Protein AF-A0A2G2MT70-F1 (afdb_monomer_lite)

Structure (mmCIF, N/CA/C/O backbone):
data_AF-A0A2G2MT70-F1
#
_entry.id   AF-A0A2G2MT70-F1
#
loop_
_atom_site.group_PDB
_atom_site.id
_atom_site.type_symbol
_atom_site.label_atom_id
_atom_site.label_alt_id
_atom_site.label_comp_id
_atom_site.label_asym_id
_atom_site.label_entity_id
_atom_site.label_seq_id
_atom_site.pdbx_PDB_ins_code
_atom_site.Cartn_x
_atom_site.Cartn_y
_atom_site.Cartn_z
_atom_site.occupancy
_atom_site.B_iso_or_equiv
_atom_site.auth_seq_id
_atom_site.auth_comp_id
_atom_site.auth_asym_id
_atom_site.auth_atom_id
_atom_site.pdbx_PDB_model_num
ATOM 1 N N . MET A 1 1 ? -114.242 -23.217 28.034 1.00 37.94 1 MET A N 1
ATOM 2 C CA . MET A 1 1 ? -113.749 -23.300 26.640 1.00 37.94 1 MET A CA 1
ATOM 3 C C . MET A 1 1 ? -112.247 -23.061 26.644 1.00 37.94 1 MET A C 1
ATOM 5 O O . MET A 1 1 ? -111.826 -22.080 27.226 1.00 37.94 1 MET A O 1
ATOM 9 N N . ARG A 1 2 ? -111.467 -24.067 26.214 1.00 38.00 2 ARG A N 1
ATOM 10 C CA . ARG A 1 2 ? -110.445 -24.010 25.142 1.00 38.00 2 ARG A CA 1
ATOM 11 C C . ARG A 1 2 ? -109.358 -22.940 25.361 1.00 38.00 2 ARG A C 1
ATOM 13 O O . ARG A 1 2 ? -109.661 -21.764 25.316 1.00 38.00 2 ARG A O 1
ATOM 20 N N . LYS A 1 3 ? -108.138 -23.369 25.728 1.00 35.12 3 LYS A N 1
ATOM 21 C CA . LYS A 1 3 ? -106.988 -23.654 24.820 1.00 35.12 3 LYS A CA 1
ATOM 22 C C . LYS A 1 3 ? -106.396 -22.355 24.243 1.00 35.12 3 LYS A C 1
ATOM 24 O O . LYS A 1 3 ? -107.167 -21.530 23.795 1.00 35.12 3 LYS A O 1
ATOM 29 N N . LEU A 1 4 ? -105.102 -22.131 24.045 1.00 40.66 4 LEU A N 1
ATOM 30 C CA . LEU A 1 4 ? -103.801 -22.751 24.334 1.00 40.66 4 LEU A CA 1
ATOM 31 C C . LEU A 1 4 ? -102.815 -21.897 23.484 1.00 40.66 4 LEU A C 1
ATOM 33 O O . LEU A 1 4 ? -103.229 -21.430 22.424 1.00 40.66 4 LEU A O 1
ATOM 37 N N . PHE A 1 5 ? -101.541 -21.802 23.886 1.00 39.41 5 PHE A N 1
ATOM 38 C CA . PHE A 1 5 ? -100.381 -21.283 23.119 1.00 39.41 5 PHE A CA 1
ATOM 39 C C . PHE A 1 5 ? -100.262 -19.748 22.949 1.00 39.41 5 PHE A C 1
ATOM 41 O O . PHE A 1 5 ? -101.253 -19.058 22.793 1.00 39.41 5 PHE A O 1
ATOM 48 N N . LEU A 1 6 ? -99.077 -19.127 22.982 1.00 35.94 6 LEU A N 1
ATOM 49 C CA . LEU A 1 6 ? -97.741 -19.628 22.658 1.00 35.94 6 LEU A CA 1
ATOM 50 C C . LEU A 1 6 ? -96.666 -18.880 23.468 1.00 35.94 6 LEU A C 1
ATOM 52 O O . LEU A 1 6 ? -96.644 -17.654 23.540 1.00 35.94 6 LEU A O 1
ATOM 56 N N . SER A 1 7 ? -95.776 -19.664 24.056 1.00 48.81 7 SER A N 1
ATOM 57 C CA . SER A 1 7 ? -94.550 -19.283 24.746 1.00 48.81 7 SER A CA 1
ATOM 58 C C . SER A 1 7 ? -93.463 -18.923 23.728 1.00 48.81 7 SER A C 1
ATOM 60 O O . SER A 1 7 ? -93.259 -19.706 22.806 1.00 48.81 7 SER A O 1
ATOM 62 N N . ILE A 1 8 ? -92.692 -17.848 23.938 1.00 39.47 8 ILE A N 1
ATOM 63 C CA . ILE A 1 8 ? -91.277 -17.823 23.533 1.00 39.47 8 ILE A CA 1
ATOM 64 C C . ILE A 1 8 ? -90.429 -17.290 24.691 1.00 39.47 8 ILE A C 1
ATOM 66 O O . ILE A 1 8 ? -90.610 -16.192 25.208 1.00 39.47 8 ILE A O 1
ATOM 70 N N . LEU A 1 9 ? -89.538 -18.191 25.079 1.00 45.75 9 LEU A N 1
ATOM 71 C CA . LEU A 1 9 ? -88.490 -18.178 26.078 1.00 45.75 9 LEU A CA 1
ATOM 72 C C . LEU A 1 9 ? -87.514 -17.004 25.854 1.00 45.75 9 LEU A C 1
ATOM 74 O O . LEU A 1 9 ? -86.892 -16.923 24.797 1.00 45.75 9 LEU A O 1
ATOM 78 N N . VAL A 1 10 ? -87.309 -16.152 26.861 1.00 43.53 10 VAL A N 1
ATOM 79 C CA . VAL A 1 10 ? -86.077 -15.356 26.984 1.00 43.53 10 VAL A CA 1
ATOM 80 C C . VAL A 1 10 ? -85.303 -15.955 28.144 1.00 43.53 10 VAL A C 1
ATOM 82 O O . VAL A 1 10 ? -85.705 -15.860 29.303 1.00 43.53 10 VAL A O 1
ATOM 85 N N . GLY A 1 11 ? -84.238 -16.674 27.790 1.00 41.84 11 GLY A N 1
ATOM 86 C CA . GLY A 1 11 ? -83.331 -17.306 28.730 1.00 41.84 11 GLY A CA 1
ATOM 87 C C . GLY A 1 11 ? -82.689 -16.264 29.636 1.00 41.84 11 GLY A C 1
ATOM 88 O O . GLY A 1 11 ? -82.041 -15.327 29.173 1.00 41.84 11 GLY A O 1
ATOM 89 N N . VAL A 1 12 ? -82.870 -1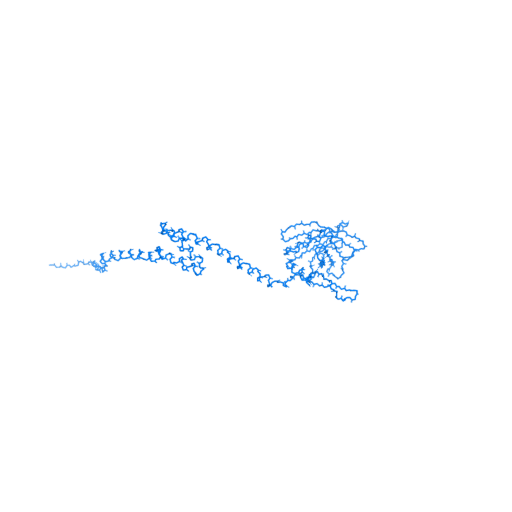6.456 30.937 1.00 41.75 12 VAL A N 1
ATOM 90 C CA . VAL A 1 12 ? -82.120 -15.762 31.977 1.00 41.75 12 VAL A CA 1
ATOM 91 C C . VAL A 1 12 ? -80.679 -16.266 31.897 1.00 41.75 12 VAL A C 1
ATOM 93 O O . VAL A 1 12 ? -80.357 -17.352 32.376 1.00 41.75 12 VAL A O 1
ATOM 96 N N . LEU A 1 13 ? -79.815 -15.488 31.245 1.00 41.66 13 LEU A N 1
ATOM 97 C CA . LEU A 1 13 ? -78.368 -15.604 31.386 1.00 41.66 13 LEU A CA 1
ATOM 98 C C . LEU A 1 13 ? -78.017 -15.218 32.826 1.00 41.66 13 LEU A C 1
ATOM 100 O O . LEU A 1 13 ? -77.850 -14.043 33.146 1.00 41.66 13 LEU A O 1
ATOM 104 N N . VAL A 1 14 ? -77.919 -16.215 33.705 1.00 49.25 14 VAL A N 1
ATOM 105 C CA . VAL A 1 14 ? -77.217 -16.075 34.983 1.00 49.25 14 VAL A CA 1
ATOM 106 C C . VAL A 1 14 ? -75.732 -15.981 34.646 1.00 49.25 14 VAL A C 1
ATOM 108 O O . VAL A 1 14 ? -75.021 -16.979 34.567 1.00 49.25 14 VAL A O 1
ATOM 111 N N . GLY A 1 15 ? -75.275 -14.765 34.356 1.00 48.16 15 GLY A N 1
ATOM 112 C CA . GLY A 1 15 ? -73.857 -14.462 34.315 1.00 48.16 15 GLY A CA 1
ATOM 113 C C . GLY A 1 15 ? -73.312 -14.533 35.735 1.00 48.16 15 GLY A C 1
ATOM 114 O O . GLY A 1 15 ? -73.636 -13.684 36.561 1.00 48.16 15 GLY A O 1
ATOM 115 N N . CYS A 1 16 ? -72.462 -15.520 36.013 1.00 54.78 16 CYS A N 1
ATOM 116 C CA . CYS A 1 16 ? -71.485 -15.449 37.096 1.00 54.78 16 CYS A CA 1
ATOM 117 C C . CYS A 1 16 ? -70.474 -14.338 36.762 1.00 54.78 16 CYS A C 1
ATOM 119 O O . CYS A 1 16 ? -69.345 -14.606 36.361 1.00 54.78 16 CYS A O 1
ATOM 121 N N . GLY A 1 17 ? -70.912 -13.081 36.827 1.00 62.31 17 GLY A N 1
ATOM 122 C CA . GLY A 1 17 ? -70.036 -11.923 36.748 1.00 62.31 17 GLY A CA 1
ATOM 123 C C . GLY A 1 17 ? -69.288 -11.797 38.064 1.00 62.31 17 GLY A C 1
ATOM 124 O O . GLY A 1 17 ? -69.908 -11.855 39.127 1.00 62.31 17 GLY A O 1
ATOM 125 N N . VAL A 1 18 ? -67.964 -11.650 37.991 1.00 71.06 18 VAL A N 1
ATOM 126 C CA . VAL A 1 18 ? -67.149 -11.251 39.145 1.00 71.06 18 VAL A CA 1
ATOM 127 C C . VAL A 1 18 ? -67.815 -10.018 39.766 1.00 71.06 18 VAL A C 1
ATOM 129 O O . VAL A 1 18 ? -68.095 -9.069 39.026 1.00 71.06 18 VAL A O 1
ATOM 132 N N . PRO A 1 19 ? -68.132 -10.027 41.072 1.00 85.25 19 PRO A N 1
ATOM 133 C CA . PRO A 1 19 ? -68.727 -8.875 41.728 1.00 85.25 19 PRO A CA 1
ATOM 134 C C . PRO A 1 19 ? -67.904 -7.618 41.435 1.00 85.25 19 PRO A C 1
ATOM 136 O O . PRO A 1 19 ? -66.679 -7.650 41.524 1.00 85.25 19 PRO A O 1
ATOM 139 N N . GLN A 1 20 ? -68.562 -6.506 41.094 1.00 85.19 20 GLN A N 1
ATOM 140 C CA . GLN A 1 20 ? -67.885 -5.246 40.747 1.00 85.19 20 GLN A CA 1
ATOM 141 C C . GLN A 1 20 ? -66.850 -4.835 41.811 1.00 85.19 20 GLN A C 1
ATOM 143 O O . GLN A 1 20 ? -65.763 -4.380 41.480 1.00 85.19 20 GLN A O 1
ATOM 148 N N . VAL A 1 21 ? -67.160 -5.101 43.082 1.00 88.75 21 VAL A N 1
ATOM 149 C CA . VAL A 1 21 ? -66.276 -4.875 44.233 1.00 88.75 21 VAL A CA 1
ATOM 150 C C . VAL A 1 21 ? -64.966 -5.668 44.136 1.00 88.75 21 VAL A C 1
ATOM 152 O O . VAL A 1 21 ? -63.903 -5.131 44.439 1.00 88.75 21 VAL A O 1
ATOM 155 N N . ASP A 1 22 ? -65.017 -6.923 43.688 1.00 88.62 22 ASP A N 1
ATOM 156 C CA . ASP A 1 22 ? -63.829 -7.765 43.522 1.00 88.62 22 ASP A CA 1
ATOM 157 C C . ASP A 1 22 ? -62.996 -7.319 42.311 1.00 88.62 22 ASP A C 1
ATOM 159 O O . ASP A 1 22 ? -61.766 -7.320 42.368 1.00 88.62 22 ASP A O 1
ATOM 163 N N . TYR A 1 23 ? -63.650 -6.872 41.232 1.00 88.06 23 TYR A N 1
ATOM 164 C CA . TYR A 1 23 ? -62.972 -6.287 40.072 1.00 88.06 23 TYR A CA 1
ATOM 165 C C . TYR A 1 23 ? -62.239 -4.988 40.436 1.00 88.06 23 TYR A C 1
ATOM 167 O O . TYR A 1 23 ? -61.049 -4.846 40.146 1.00 88.06 23 TYR A O 1
ATOM 175 N N . ASP A 1 24 ? -62.918 -4.067 41.123 1.00 91.19 24 ASP A N 1
ATOM 176 C CA . ASP A 1 24 ? -62.347 -2.788 41.552 1.00 91.19 24 ASP A CA 1
ATOM 177 C C . ASP A 1 24 ? -61.174 -3.000 42.523 1.00 91.19 24 ASP A C 1
ATOM 179 O O . ASP A 1 24 ? -60.154 -2.309 42.437 1.00 91.19 24 ASP A O 1
ATOM 183 N N . LYS A 1 25 ? -61.270 -4.013 43.396 1.00 93.31 25 LYS A N 1
ATOM 184 C CA . LYS A 1 25 ? -60.190 -4.419 44.302 1.00 93.31 25 LYS A CA 1
ATOM 185 C C . LYS A 1 25 ? -58.951 -4.905 43.547 1.00 93.31 25 LYS A C 1
ATOM 187 O O . LYS A 1 25 ? -57.857 -4.413 43.809 1.00 93.31 25 LYS A O 1
ATOM 192 N N . VAL A 1 26 ? -59.106 -5.815 42.583 1.00 90.75 26 VAL A N 1
ATOM 193 C CA . VAL A 1 26 ? -57.979 -6.308 41.765 1.00 90.75 26 VAL A CA 1
ATOM 194 C C . VAL A 1 26 ? -57.350 -5.176 40.952 1.00 90.75 26 VAL A C 1
ATOM 196 O O . VAL A 1 26 ? -56.134 -5.137 40.767 1.00 90.75 26 VAL A O 1
ATOM 199 N N . LEU A 1 27 ? -58.154 -4.227 40.473 1.00 92.88 27 LEU A N 1
ATOM 200 C CA . LEU A 1 27 ? -57.665 -3.083 39.709 1.00 92.88 27 LEU A CA 1
ATOM 201 C C . LEU A 1 27 ? -56.824 -2.139 40.583 1.00 92.88 27 LEU A C 1
ATOM 203 O O . LEU A 1 27 ? -55.761 -1.685 40.149 1.00 92.88 27 LEU A O 1
ATOM 207 N N . ALA A 1 28 ? -57.252 -1.916 41.828 1.00 91.75 28 ALA A N 1
ATOM 208 C CA . ALA A 1 28 ? -56.487 -1.181 42.830 1.00 91.75 28 ALA A CA 1
ATOM 209 C C . ALA A 1 28 ? -55.184 -1.910 43.210 1.00 91.75 28 ALA A C 1
ATOM 211 O O . ALA A 1 28 ? -54.117 -1.298 43.193 1.00 91.75 28 ALA A O 1
ATOM 212 N N . GLU A 1 29 ? -55.237 -3.219 43.470 1.00 94.12 29 GLU A N 1
ATOM 213 C CA . GLU A 1 29 ? -54.052 -4.038 43.769 1.00 94.12 29 GLU A CA 1
ATOM 214 C C . GLU A 1 29 ? -53.043 -4.026 42.610 1.00 94.12 29 GLU A C 1
ATOM 216 O O . GLU A 1 29 ? -51.845 -3.856 42.821 1.00 94.12 29 GLU A O 1
ATOM 221 N N . ASN A 1 30 ? -53.510 -4.121 41.364 1.00 91.62 30 ASN A N 1
ATOM 222 C CA . ASN A 1 30 ? -52.649 -4.066 40.182 1.00 91.62 30 ASN A CA 1
ATOM 223 C C . ASN A 1 30 ? -51.975 -2.691 40.026 1.00 91.62 30 ASN A C 1
ATOM 225 O O . ASN A 1 30 ? -50.811 -2.606 39.633 1.00 91.62 30 ASN A O 1
ATOM 229 N N . ALA A 1 31 ? -52.677 -1.606 40.363 1.00 93.44 31 ALA A N 1
ATOM 230 C CA . ALA A 1 31 ? -52.087 -0.271 40.382 1.00 93.44 31 ALA A CA 1
ATOM 231 C C . ALA A 1 31 ? -50.974 -0.153 41.439 1.00 93.44 31 ALA A C 1
ATOM 233 O O . ALA A 1 31 ? -49.905 0.371 41.126 1.00 93.44 31 ALA A O 1
ATOM 234 N N . VAL A 1 32 ? -51.187 -0.698 42.642 1.00 93.56 32 VAL A N 1
ATOM 235 C CA . VAL A 1 32 ? -50.175 -0.739 43.713 1.00 93.56 32 VAL A CA 1
ATOM 236 C C . VAL A 1 32 ? -48.962 -1.570 43.290 1.00 93.56 32 VAL A C 1
ATOM 238 O O . VAL A 1 32 ? -47.836 -1.079 43.339 1.00 93.56 32 VAL A O 1
ATOM 241 N N . LEU A 1 33 ? -49.177 -2.778 42.764 1.00 94.25 33 LEU A N 1
ATOM 242 C CA . LEU A 1 33 ? -48.097 -3.657 42.305 1.00 94.25 33 LEU A CA 1
ATOM 243 C C . LEU A 1 33 ? -47.263 -3.030 41.184 1.00 94.25 33 LEU A C 1
ATOM 245 O O . LEU A 1 33 ? -46.051 -3.223 41.126 1.00 94.25 33 LEU A O 1
ATOM 249 N N . LYS A 1 34 ? -47.878 -2.257 40.283 1.00 93.00 34 LYS A N 1
ATOM 250 C CA . LYS A 1 34 ? -47.136 -1.527 39.243 1.00 93.00 34 LYS A CA 1
ATOM 251 C C . LYS A 1 34 ? -46.200 -0.476 39.832 1.00 93.00 34 LYS A C 1
ATOM 253 O O . LYS A 1 34 ? -45.102 -0.311 39.307 1.00 93.00 34 LYS A O 1
ATOM 258 N N . ILE A 1 35 ? -46.624 0.208 40.893 1.00 89.44 35 ILE A N 1
ATOM 259 C CA . ILE A 1 35 ? -45.806 1.197 41.601 1.00 89.44 35 ILE A CA 1
ATOM 260 C C . ILE A 1 35 ? -44.648 0.495 42.316 1.00 89.44 35 ILE A C 1
ATOM 262 O O . ILE A 1 35 ? -43.503 0.899 42.141 1.00 89.44 35 ILE A O 1
ATOM 266 N N . GLU A 1 36 ? -44.918 -0.598 43.032 1.00 92.12 36 GLU A N 1
ATOM 267 C CA . GLU A 1 36 ? -43.879 -1.390 43.707 1.00 92.12 36 GLU A CA 1
ATOM 268 C C . GLU A 1 36 ? -42.858 -1.967 42.720 1.00 92.12 36 GLU A C 1
ATOM 270 O O . GLU A 1 36 ? -41.653 -1.903 42.951 1.00 92.12 36 GLU A O 1
ATOM 275 N N . ILE A 1 37 ? -43.309 -2.489 41.576 1.00 90.50 37 ILE A N 1
ATOM 276 C CA . ILE A 1 37 ? -42.417 -2.994 40.526 1.00 90.50 37 ILE A CA 1
ATOM 277 C C . ILE A 1 37 ? -41.573 -1.867 39.920 1.00 90.50 37 ILE A C 1
ATOM 279 O O . ILE A 1 37 ? -40.404 -2.098 39.599 1.00 90.50 37 ILE A O 1
ATOM 283 N N . ASP A 1 38 ? -42.144 -0.675 39.717 1.00 90.06 38 ASP A N 1
ATOM 284 C CA . ASP A 1 38 ? -41.385 0.472 39.211 1.00 90.06 38 ASP A CA 1
ATOM 285 C C . ASP A 1 38 ? -40.329 0.910 40.229 1.00 90.06 38 ASP A C 1
ATOM 287 O O . ASP A 1 38 ? -39.184 1.106 39.834 1.00 90.06 38 ASP A O 1
ATOM 291 N N . ASP A 1 39 ? -40.653 0.960 41.522 1.00 88.38 39 ASP A N 1
ATOM 292 C CA . ASP A 1 39 ? -39.699 1.305 42.583 1.00 88.38 39 ASP A CA 1
ATOM 293 C C . ASP A 1 39 ? -38.603 0.236 42.756 1.00 88.38 39 ASP A C 1
ATOM 295 O O . ASP A 1 39 ? -37.418 0.549 42.838 1.00 88.38 39 ASP A O 1
ATOM 299 N N . LEU A 1 40 ? -38.938 -1.053 42.664 1.00 89.06 40 LEU A N 1
ATOM 300 C CA . LEU A 1 40 ? -37.941 -2.130 42.702 1.00 89.06 40 LEU A CA 1
ATOM 301 C C . LEU A 1 40 ? -36.972 -2.098 41.514 1.00 89.06 40 LEU A C 1
ATOM 303 O O . LEU A 1 40 ? -35.831 -2.549 41.631 1.00 89.06 40 LEU A O 1
ATOM 307 N N . LYS A 1 41 ? -37.414 -1.604 40.354 1.00 88.69 41 LYS A N 1
ATOM 308 C CA . LYS A 1 41 ? -36.584 -1.518 39.142 1.00 88.69 41 LYS A CA 1
ATOM 309 C C . LYS A 1 41 ? -35.822 -0.203 39.047 1.00 88.69 41 LYS A C 1
ATOM 311 O O . LYS A 1 41 ? -34.663 -0.202 38.640 1.00 88.69 41 LYS A O 1
ATOM 316 N N . ASN A 1 42 ? -36.486 0.893 39.388 1.00 92.50 42 ASN A N 1
ATOM 317 C CA . ASN A 1 42 ? -36.056 2.257 39.117 1.00 92.50 42 ASN A CA 1
ATOM 318 C C . ASN A 1 42 ? -35.875 3.087 40.387 1.00 92.50 42 ASN A C 1
ATOM 320 O O . ASN A 1 42 ? -35.603 4.275 40.268 1.00 92.50 42 ASN A O 1
ATOM 324 N N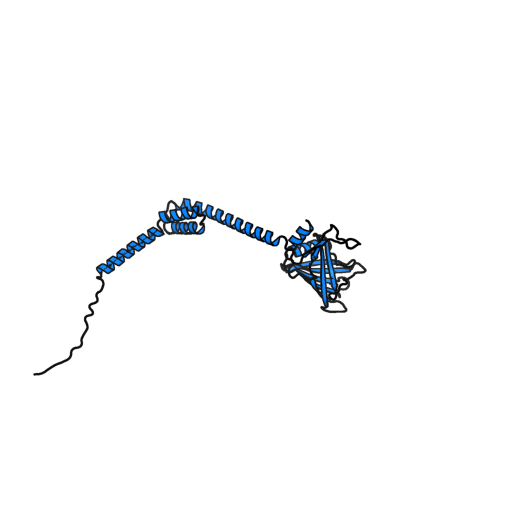 . GLY A 1 43 ? -36.021 2.510 41.578 1.00 93.88 43 GLY A N 1
ATOM 325 C CA . GLY A 1 43 ? -35.788 3.185 42.849 1.00 93.88 43 GLY A CA 1
ATOM 326 C C . GLY A 1 43 ? -34.358 3.704 42.949 1.00 93.88 43 GLY A C 1
ATOM 327 O O . GLY A 1 43 ? -33.416 3.104 42.423 1.00 93.88 43 GLY A O 1
ATOM 328 N N . GLU A 1 44 ? -34.188 4.840 43.624 1.00 93.00 44 GLU A N 1
ATOM 329 C CA . GLU A 1 44 ? -32.914 5.564 43.682 1.00 93.00 44 GLU A CA 1
ATOM 330 C C . GLU A 1 44 ? -31.766 4.660 44.157 1.00 93.00 44 GLU A C 1
ATOM 332 O O . GLU A 1 44 ? -30.746 4.538 43.479 1.00 93.00 44 GLU A O 1
ATOM 337 N N . GLN A 1 45 ? -31.958 3.959 45.280 1.00 93.88 45 GLN A N 1
ATOM 338 C CA . GLN A 1 45 ? -30.950 3.058 45.850 1.00 93.88 45 GLN A CA 1
ATOM 339 C C . GLN A 1 45 ? -30.611 1.896 44.916 1.00 93.88 45 GLN A C 1
ATOM 341 O O . GLN A 1 45 ? -29.452 1.490 44.825 1.00 93.88 45 GLN A O 1
ATOM 346 N N . ARG A 1 46 ? -31.607 1.372 44.192 1.00 94.31 46 ARG A N 1
ATOM 347 C CA . ARG A 1 46 ? -31.393 0.279 43.246 1.00 94.31 46 ARG A CA 1
ATOM 348 C C . ARG A 1 46 ? -30.525 0.730 42.081 1.00 94.31 46 ARG A C 1
ATOM 350 O O . ARG A 1 46 ? -29.576 0.033 41.732 1.00 94.31 46 ARG A O 1
ATOM 357 N N . LEU A 1 47 ? -30.838 1.883 41.494 1.00 95.44 47 LEU A N 1
ATOM 358 C CA . LEU A 1 47 ? -30.064 2.444 40.389 1.00 95.44 47 LEU A CA 1
ATOM 359 C C . LEU A 1 47 ? -28.635 2.770 40.827 1.00 95.44 47 LEU A C 1
ATOM 361 O O . LEU A 1 47 ? -27.698 2.445 40.107 1.00 95.44 47 LEU A O 1
ATOM 365 N N . ILE A 1 48 ? -28.462 3.320 42.031 1.00 95.12 48 ILE A N 1
ATOM 366 C CA . ILE A 1 48 ? -27.146 3.542 42.641 1.00 95.12 48 ILE A CA 1
ATOM 367 C C . ILE A 1 48 ? -26.355 2.232 42.754 1.00 95.12 48 ILE A C 1
ATOM 369 O O . ILE A 1 48 ? -25.220 2.169 42.283 1.00 95.12 48 ILE A O 1
ATOM 373 N N . ALA A 1 49 ? -26.963 1.177 43.299 1.00 94.62 49 ALA A N 1
ATOM 374 C CA . ALA A 1 49 ? -26.308 -0.121 43.439 1.00 94.62 49 ALA A CA 1
ATOM 375 C C . ALA A 1 49 ? -25.901 -0.715 42.078 1.00 94.62 49 ALA A C 1
ATOM 377 O O . ALA A 1 49 ? -24.817 -1.277 41.950 1.00 94.62 49 ALA A O 1
ATOM 378 N N . ILE A 1 50 ? -26.736 -0.555 41.043 1.00 94.19 50 ILE A N 1
ATOM 379 C CA . ILE A 1 50 ? -26.403 -0.996 39.680 1.00 94.19 50 ILE A CA 1
ATOM 380 C C . ILE A 1 50 ? -25.218 -0.199 39.122 1.00 94.19 50 ILE A C 1
ATOM 382 O O . ILE A 1 50 ? -24.345 -0.796 38.498 1.00 94.19 50 ILE A O 1
ATOM 386 N N . ILE A 1 51 ? -25.166 1.121 39.336 1.00 94.56 51 ILE A N 1
ATOM 387 C CA . ILE A 1 51 ? -24.046 1.961 38.883 1.00 94.56 51 ILE A CA 1
ATOM 388 C C . ILE A 1 51 ? -22.736 1.491 39.520 1.00 94.56 51 ILE A C 1
ATOM 390 O O . ILE A 1 51 ? -21.747 1.341 38.804 1.00 94.56 51 ILE A O 1
ATOM 394 N N . GLU A 1 52 ? -22.737 1.252 40.835 1.00 93.19 52 GLU A N 1
ATOM 395 C CA . GLU A 1 52 ? -21.554 0.825 41.592 1.00 93.19 52 GLU A CA 1
ATOM 396 C C . GLU A 1 52 ? -21.089 -0.571 41.178 1.00 93.19 52 GLU A C 1
ATOM 398 O O . GLU A 1 52 ? -19.931 -0.734 40.799 1.00 93.19 52 GLU A O 1
ATOM 403 N N . GLN A 1 53 ? -22.000 -1.545 41.118 1.00 94.00 53 GLN A N 1
ATOM 404 C CA . GLN A 1 53 ? -21.673 -2.893 40.653 1.00 94.00 53 GLN A CA 1
ATOM 405 C C . GLN A 1 53 ? -21.140 -2.880 39.212 1.00 94.00 53 GLN A C 1
ATOM 407 O O . GLN A 1 53 ? -20.118 -3.488 38.906 1.00 94.00 53 GLN A O 1
ATOM 412 N N . ALA A 1 54 ? -21.811 -2.164 38.306 1.00 90.62 54 ALA A N 1
ATOM 413 C CA . ALA A 1 54 ? -21.385 -2.082 36.913 1.00 90.62 54 ALA A CA 1
ATOM 414 C C . ALA A 1 54 ? -20.033 -1.370 36.756 1.00 90.62 54 ALA A C 1
ATOM 416 O O . ALA A 1 54 ? -19.302 -1.669 35.814 1.00 90.62 54 ALA A O 1
ATOM 417 N N . TYR A 1 55 ? -19.701 -0.441 37.656 1.00 87.44 55 TYR A N 1
ATOM 418 C CA . TYR A 1 55 ? -18.392 0.201 37.699 1.00 87.44 55 TYR A CA 1
ATOM 419 C C . TYR A 1 55 ? -17.295 -0.785 38.126 1.00 87.44 55 TYR A C 1
ATOM 421 O O . TYR A 1 55 ? -16.248 -0.835 37.487 1.00 87.44 55 TYR A O 1
ATOM 429 N N . GLU A 1 56 ? -17.542 -1.599 39.156 1.00 88.44 56 GLU A N 1
ATOM 430 C CA . GLU A 1 56 ? -16.606 -2.638 39.614 1.00 88.44 56 GLU A CA 1
ATOM 431 C C . GLU A 1 56 ? -16.371 -3.728 38.556 1.00 88.44 56 GLU A C 1
ATOM 433 O O . GLU A 1 56 ? -15.252 -4.210 38.392 1.00 88.44 56 GLU A O 1
ATOM 438 N N . GLU A 1 57 ? -17.410 -4.077 37.795 1.00 89.62 57 GLU A N 1
ATOM 439 C CA . GLU A 1 57 ? -17.356 -5.078 36.722 1.00 89.62 57 GLU A CA 1
ATOM 440 C C . GLU A 1 57 ? -16.816 -4.532 35.381 1.00 89.62 57 GLU A C 1
ATOM 442 O O . GLU A 1 57 ? -16.812 -5.256 34.384 1.00 89.62 57 GLU A O 1
ATOM 447 N N . ASP A 1 58 ? -16.404 -3.259 35.308 1.00 85.44 58 ASP A N 1
ATOM 448 C CA . ASP A 1 58 ? -16.034 -2.574 34.056 1.00 85.44 58 ASP A CA 1
ATOM 449 C C . ASP A 1 58 ? -17.116 -2.660 32.957 1.00 85.44 58 ASP A C 1
ATOM 451 O O . ASP A 1 58 ? -16.857 -2.626 31.749 1.00 85.44 58 ASP A O 1
ATOM 455 N N . SER A 1 59 ? -18.380 -2.729 33.378 1.00 90.88 59 SER A N 1
ATOM 456 C CA . SER A 1 59 ? -19.544 -2.744 32.501 1.00 90.88 59 SER A CA 1
ATOM 457 C C . SER A 1 59 ? -19.993 -1.315 32.175 1.00 90.88 59 SER A C 1
ATOM 459 O O . SER A 1 59 ? -21.012 -0.823 32.669 1.00 90.88 59 SER A O 1
ATOM 461 N N . PHE A 1 60 ? -19.223 -0.644 31.310 1.00 88.50 60 PHE A N 1
ATOM 462 C CA . PHE A 1 60 ? -19.413 0.770 30.946 1.00 88.50 60 PHE A CA 1
ATOM 463 C C . PHE A 1 60 ? -20.854 1.097 30.521 1.00 88.50 60 PHE A C 1
ATOM 465 O O . PHE A 1 60 ? -21.441 2.058 31.015 1.00 88.50 60 PHE A O 1
ATOM 472 N N . THR A 1 61 ? -21.453 0.276 29.653 1.00 91.62 61 THR A N 1
ATOM 473 C CA . THR A 1 61 ? -22.823 0.475 29.152 1.00 91.62 61 THR A CA 1
ATOM 474 C C . THR A 1 61 ? -23.858 0.387 30.270 1.00 91.62 61 THR A C 1
ATOM 476 O O . THR A 1 61 ? -24.667 1.297 30.424 1.00 91.62 61 THR A O 1
ATOM 479 N N . LYS A 1 62 ? -23.788 -0.656 31.112 1.00 92.81 62 LYS A N 1
ATOM 480 C CA . LYS A 1 62 ? -24.736 -0.841 32.223 1.00 92.81 62 LYS A CA 1
ATOM 481 C C . LYS A 1 62 ? -24.664 0.313 33.223 1.00 92.81 62 LYS A C 1
ATOM 483 O O . LYS A 1 62 ? -25.701 0.785 33.682 1.00 92.81 62 LYS A O 1
ATOM 488 N N . SER A 1 63 ? -23.453 0.785 33.532 1.00 93.50 63 SER A N 1
ATOM 489 C CA . SER A 1 63 ? -23.241 1.899 34.464 1.00 93.50 63 SER A CA 1
ATOM 490 C C . SER A 1 63 ? -23.829 3.212 33.916 1.00 93.50 63 SER A C 1
ATOM 492 O O . SER A 1 63 ? -24.550 3.914 34.627 1.00 93.50 63 SER A O 1
ATOM 494 N N . LYS A 1 64 ? -23.625 3.497 32.620 1.00 93.94 64 LYS A N 1
ATOM 495 C CA . LYS A 1 64 ? -24.201 4.666 31.928 1.00 93.94 64 LYS A CA 1
ATOM 496 C C . LYS A 1 64 ? -25.726 4.612 31.836 1.00 93.94 64 LYS A C 1
ATOM 498 O O . LYS A 1 64 ? -26.386 5.608 32.119 1.00 93.94 64 LYS A O 1
ATOM 503 N N . ASP A 1 65 ? -26.297 3.462 31.486 1.00 94.69 65 ASP A N 1
ATOM 504 C CA . ASP A 1 65 ? -27.750 3.291 31.362 1.00 94.69 65 ASP A CA 1
ATOM 505 C C . ASP A 1 65 ? -28.463 3.460 32.711 1.00 94.69 65 ASP A C 1
ATOM 507 O O . ASP A 1 65 ? -29.510 4.114 32.803 1.00 94.69 65 ASP A O 1
ATOM 511 N N . ALA A 1 66 ? -27.869 2.922 33.779 1.00 94.88 66 ALA A N 1
ATOM 512 C CA . ALA A 1 66 ? -28.370 3.091 35.137 1.00 94.88 66 ALA A CA 1
ATOM 513 C C . ALA A 1 66 ? -28.263 4.550 35.608 1.00 94.88 66 ALA A C 1
ATOM 515 O O . ALA A 1 66 ? -29.213 5.073 36.192 1.00 94.88 66 ALA A O 1
ATOM 516 N N . PHE A 1 67 ? -27.166 5.245 35.290 1.00 96.00 67 PHE A N 1
ATOM 517 C CA . PHE A 1 67 ? -27.018 6.671 35.587 1.00 96.00 67 PHE A CA 1
ATOM 518 C C . PHE A 1 67 ? -28.020 7.547 34.823 1.00 96.00 67 PHE A C 1
ATOM 520 O O . PHE A 1 67 ? -28.666 8.404 35.426 1.00 96.00 67 PHE A O 1
ATOM 527 N N . ASN A 1 68 ? -28.234 7.292 33.531 1.00 95.38 68 ASN A N 1
ATOM 528 C CA . ASN A 1 68 ? -29.254 7.984 32.735 1.00 95.38 68 ASN A CA 1
ATOM 529 C C . ASN A 1 68 ? -30.659 7.778 33.324 1.00 95.38 68 ASN A C 1
ATOM 531 O O . ASN A 1 68 ? -31.462 8.712 33.404 1.00 95.38 68 ASN A O 1
ATOM 535 N N . SER A 1 69 ? -30.949 6.556 33.780 1.00 95.50 69 SER A N 1
ATOM 536 C CA . SER A 1 69 ? -32.206 6.232 34.459 1.00 95.50 69 SER A CA 1
ATOM 537 C C . SER A 1 69 ? -32.338 6.979 35.787 1.00 95.50 69 SER A C 1
ATOM 539 O O . SER A 1 69 ? -33.407 7.521 36.065 1.00 95.50 69 SER A O 1
ATOM 541 N N . LEU A 1 70 ? -31.254 7.091 36.565 1.00 95.81 70 LEU A N 1
ATOM 542 C CA . LEU A 1 70 ? -31.220 7.846 37.820 1.00 95.81 70 LEU A CA 1
ATOM 543 C C . LEU A 1 70 ? -31.500 9.331 37.578 1.00 95.81 70 LEU A C 1
ATOM 545 O O . LEU A 1 70 ? -32.355 9.900 38.247 1.00 95.81 70 LEU A O 1
ATOM 549 N N . GLN A 1 71 ? -30.854 9.948 36.586 1.00 95.62 71 GLN A N 1
ATOM 550 C CA . GLN A 1 71 ? -31.095 11.352 36.239 1.00 95.62 71 GLN A CA 1
ATOM 551 C C . GLN A 1 71 ? -32.542 11.606 35.803 1.00 95.62 71 GLN A C 1
ATOM 553 O O . GLN A 1 71 ? -33.127 12.627 36.158 1.00 95.62 71 GLN A O 1
ATOM 558 N N . LYS A 1 72 ? -33.130 10.676 35.040 1.00 95.56 72 LYS A N 1
ATOM 559 C CA . LYS A 1 72 ? -34.495 10.808 34.521 1.00 95.56 72 LYS A CA 1
ATOM 560 C C . LYS A 1 72 ? -35.564 10.585 35.593 1.00 95.56 72 LYS A C 1
ATOM 562 O O . LYS A 1 72 ? -36.584 11.267 35.579 1.00 95.56 72 LYS A O 1
ATOM 567 N N . ARG A 1 73 ? -35.371 9.593 36.465 1.00 93.38 73 ARG A N 1
ATOM 568 C CA . ARG A 1 73 ? -36.367 9.161 37.460 1.00 93.38 73 ARG A CA 1
ATOM 569 C C . ARG A 1 73 ? -36.221 9.888 38.795 1.00 93.38 73 ARG A C 1
ATOM 571 O O . ARG A 1 73 ? -37.227 10.139 39.444 1.00 93.38 73 ARG A O 1
ATOM 578 N N . HIS A 1 74 ? -34.998 10.278 39.156 1.00 94.06 74 HIS A N 1
ATOM 579 C CA . HIS A 1 74 ? -34.653 10.916 40.431 1.00 94.06 74 HIS A CA 1
ATOM 580 C C . HIS A 1 74 ? -33.789 12.169 40.218 1.00 94.06 74 HIS A C 1
ATOM 582 O O . HIS A 1 74 ? -32.665 12.235 40.718 1.00 94.06 74 HIS A O 1
ATOM 588 N N . PRO A 1 75 ? -34.282 13.198 39.503 1.00 93.56 75 PRO A N 1
ATOM 589 C CA . PRO A 1 75 ? -33.484 14.368 39.109 1.00 93.56 75 PRO A CA 1
ATOM 590 C C . PRO A 1 75 ? -32.924 15.184 40.287 1.00 93.56 75 PRO A C 1
ATOM 592 O O . PRO A 1 75 ? -31.947 15.912 40.124 1.00 93.56 75 PRO A O 1
ATOM 595 N N . HIS A 1 76 ? -33.517 15.059 41.477 1.00 94.31 76 HIS A N 1
ATOM 596 C CA . HIS A 1 76 ? -33.075 15.735 42.701 1.00 94.31 76 HIS A CA 1
ATOM 597 C C . HIS A 1 76 ? -32.195 14.856 43.602 1.00 94.31 76 HIS A C 1
ATOM 599 O O . HIS A 1 76 ? -31.880 15.253 44.726 1.00 94.31 76 HIS A O 1
ATOM 605 N N . SER A 1 77 ? -31.792 13.670 43.132 1.00 94.69 77 SER A N 1
ATOM 606 C CA . SER A 1 77 ? -30.901 12.779 43.872 1.00 94.69 77 SER A CA 1
ATOM 607 C C . SER A 1 77 ? -29.581 13.479 44.201 1.00 94.69 77 SER A C 1
ATOM 609 O O . SER A 1 77 ? -28.866 13.972 43.322 1.00 94.69 77 SER A O 1
ATOM 611 N N . LYS A 1 78 ? -29.199 13.452 45.482 1.00 95.00 78 LYS A N 1
ATOM 612 C CA . LYS A 1 78 ? -27.909 13.989 45.953 1.00 95.00 78 LYS A CA 1
ATOM 613 C C . LYS A 1 78 ? -26.715 13.204 45.407 1.00 95.00 78 LYS A C 1
ATOM 615 O O . LYS A 1 78 ? -25.584 13.678 45.489 1.00 95.00 78 LYS A O 1
ATOM 620 N N . ALA A 1 79 ? -26.956 12.015 44.860 1.00 92.94 79 ALA A N 1
ATOM 621 C CA . ALA A 1 79 ? -25.920 11.144 44.337 1.00 92.94 79 ALA A CA 1
ATOM 622 C C . ALA A 1 79 ? -25.526 11.480 42.886 1.00 92.94 79 ALA A C 1
ATOM 624 O O . ALA A 1 79 ? -24.428 11.125 42.454 1.00 92.94 79 ALA A O 1
ATOM 625 N N . ILE A 1 80 ? -26.364 12.220 42.145 1.00 93.62 80 ILE A N 1
ATOM 626 C CA . ILE A 1 80 ? -26.105 12.587 40.742 1.00 93.62 80 ILE A CA 1
ATOM 627 C C . ILE A 1 80 ? -24.731 13.253 40.543 1.00 93.62 80 ILE A C 1
ATOM 629 O O . ILE A 1 80 ? -24.002 12.803 39.660 1.00 93.62 80 ILE A O 1
ATOM 633 N N . PRO A 1 81 ? -24.300 14.254 41.340 1.00 95.00 81 PRO A N 1
ATOM 634 C CA . PRO A 1 81 ? -22.990 14.881 41.147 1.00 95.00 81 PRO A CA 1
ATOM 635 C C . PRO A 1 81 ? -21.806 13.919 41.327 1.00 95.00 81 PRO A C 1
ATOM 637 O O . PRO A 1 81 ? -20.798 14.058 40.632 1.00 95.00 81 PRO A O 1
ATOM 640 N N . LYS A 1 82 ? -21.918 12.941 42.241 1.00 94.12 82 LYS A N 1
ATOM 641 C CA . LYS A 1 82 ? -20.899 11.898 42.458 1.00 94.12 82 LYS A CA 1
ATOM 642 C C . LYS A 1 82 ? -20.773 11.033 41.204 1.00 94.12 82 LYS A C 1
ATOM 644 O O . LYS A 1 82 ? -19.681 10.903 40.657 1.00 94.12 82 LYS A O 1
ATOM 649 N N . TYR A 1 83 ? -21.890 10.490 40.722 1.00 93.62 83 TYR A N 1
ATOM 650 C CA . TYR A 1 83 ? -21.876 9.581 39.576 1.00 93.62 83 TYR A CA 1
ATOM 651 C C . TYR A 1 83 ? -21.641 10.294 38.243 1.00 93.62 83 TYR A C 1
ATOM 653 O O . TYR A 1 83 ? -21.030 9.707 37.362 1.00 93.62 83 TYR A O 1
ATOM 661 N N . ALA A 1 84 ? -21.983 11.579 38.111 1.00 93.81 84 ALA A N 1
ATOM 662 C CA . ALA A 1 84 ? -21.611 12.377 36.942 1.00 93.81 84 ALA A CA 1
ATOM 663 C C . ALA A 1 84 ? -20.084 12.450 36.759 1.00 93.81 84 ALA A C 1
ATOM 665 O O . ALA A 1 84 ? -19.584 12.289 35.648 1.00 93.81 84 ALA A O 1
ATOM 666 N N . LYS A 1 85 ? -19.328 12.642 37.852 1.00 93.19 85 LYS A N 1
ATOM 667 C CA . LYS A 1 85 ? -17.856 12.590 37.816 1.00 93.19 85 LYS A CA 1
ATOM 668 C C . LYS A 1 85 ? -17.358 11.195 37.438 1.00 93.19 85 LYS A C 1
ATOM 670 O O . LYS A 1 85 ? -16.482 11.079 36.586 1.00 93.19 85 LYS A O 1
ATOM 675 N N . LEU A 1 86 ? -17.971 10.158 38.009 1.00 91.56 86 LEU A N 1
ATOM 676 C CA . LEU A 1 86 ? -17.652 8.765 37.696 1.00 91.56 86 LEU A CA 1
ATOM 677 C C . LEU A 1 86 ? -17.863 8.441 36.208 1.00 91.56 86 LEU A C 1
ATOM 679 O O . LEU A 1 86 ? -17.027 7.778 35.604 1.00 91.56 86 LEU A O 1
ATOM 683 N N . MET A 1 87 ? -18.933 8.952 35.587 1.00 92.50 87 MET A N 1
ATOM 684 C CA . MET A 1 87 ? -19.191 8.756 34.155 1.00 92.50 87 MET A CA 1
ATOM 685 C C . MET A 1 87 ? -18.099 9.377 33.277 1.00 92.50 87 MET A C 1
ATOM 687 O O . MET A 1 87 ? -17.690 8.768 32.291 1.00 92.50 87 MET A O 1
ATOM 691 N N . ILE A 1 88 ? -17.570 10.546 33.654 1.00 92.44 88 ILE A N 1
ATOM 692 C CA . ILE A 1 88 ? -16.449 11.180 32.938 1.00 92.44 88 ILE A CA 1
ATOM 693 C C . ILE A 1 88 ? -15.191 10.301 33.011 1.00 92.44 88 ILE A C 1
ATOM 695 O O . ILE A 1 88 ? -14.452 10.181 32.031 1.00 92.44 88 ILE A O 1
ATOM 699 N N . GLU A 1 89 ? -14.923 9.690 34.165 1.00 90.00 89 GLU A N 1
ATOM 700 C CA . GLU A 1 89 ? -13.794 8.772 34.343 1.00 90.00 89 GLU A CA 1
ATOM 701 C C . GLU A 1 89 ? -13.986 7.473 33.551 1.00 90.00 89 GLU A C 1
ATOM 703 O O . GLU A 1 89 ? -13.065 7.044 32.850 1.00 90.00 89 GLU A O 1
ATOM 708 N N . LEU A 1 90 ? -15.193 6.901 33.579 1.00 90.44 90 LEU A N 1
ATOM 709 C CA . LEU A 1 90 ? -15.564 5.733 32.777 1.00 90.44 90 LEU A CA 1
ATOM 710 C C . LEU A 1 90 ? -15.391 5.992 31.280 1.00 90.44 90 LEU A C 1
ATOM 712 O O . LEU A 1 90 ? -14.787 5.171 30.597 1.00 90.44 90 LEU A O 1
ATOM 716 N N . ASP A 1 91 ? -15.838 7.144 30.773 1.00 90.75 91 ASP A N 1
ATOM 717 C CA . ASP A 1 91 ? -15.663 7.528 29.367 1.00 90.75 91 ASP A CA 1
ATOM 718 C C . ASP A 1 91 ? -14.186 7.563 28.956 1.00 90.75 91 ASP A C 1
ATOM 720 O O . ASP A 1 91 ? -13.813 7.123 27.865 1.00 90.75 91 ASP A O 1
ATOM 724 N N . ARG A 1 92 ? -13.315 8.083 29.828 1.00 92.12 92 ARG A N 1
ATOM 725 C CA . ARG A 1 92 ? -11.864 8.106 29.585 1.00 92.12 92 ARG A CA 1
ATOM 726 C C . ARG A 1 92 ? -11.272 6.700 29.607 1.00 92.12 92 ARG A C 1
ATOM 728 O O . ARG A 1 92 ? -10.439 6.382 28.752 1.00 92.12 92 ARG A O 1
ATOM 735 N N . LYS A 1 93 ? -11.692 5.861 30.558 1.00 91.12 93 LYS A N 1
ATOM 736 C CA . LYS A 1 93 ? -11.238 4.470 30.681 1.00 91.12 93 LYS A CA 1
ATOM 737 C C . LYS A 1 93 ? -11.663 3.640 29.468 1.00 91.12 93 LYS A C 1
ATOM 739 O O . LYS A 1 93 ? -10.819 2.963 28.886 1.00 91.12 93 LYS A O 1
ATOM 744 N N . GLU A 1 94 ? -12.915 3.762 29.032 1.00 91.25 94 GLU A N 1
ATOM 745 C CA . GLU A 1 94 ? -13.455 3.083 27.850 1.00 91.25 94 GLU A CA 1
ATOM 746 C C . GLU A 1 94 ? -12.690 3.477 26.581 1.00 91.25 94 GLU A C 1
ATOM 748 O O . GLU A 1 94 ? -12.184 2.602 25.878 1.00 91.25 94 GLU A O 1
ATOM 753 N N . LYS A 1 95 ? -12.496 4.782 26.336 1.00 93.56 95 LYS A N 1
ATOM 754 C CA . LYS A 1 95 ? -11.698 5.270 25.195 1.00 93.56 95 LYS A CA 1
ATOM 755 C C . LYS A 1 95 ? -10.266 4.740 25.217 1.00 93.56 95 LYS A C 1
ATOM 757 O O . LYS A 1 95 ? -9.728 4.361 24.181 1.00 93.56 95 LYS A O 1
ATOM 762 N N . THR A 1 96 ? -9.650 4.690 26.397 1.00 94.19 96 THR A N 1
ATOM 763 C CA . THR A 1 96 ? -8.287 4.167 26.561 1.00 94.19 96 THR A CA 1
ATOM 764 C C . THR A 1 96 ? -8.228 2.672 26.255 1.00 94.19 96 THR A C 1
ATOM 766 O O . THR A 1 96 ? -7.321 2.220 25.559 1.00 94.19 96 THR A O 1
ATOM 769 N N . LEU A 1 97 ? -9.192 1.893 26.751 1.00 91.88 97 LEU A N 1
ATOM 770 C CA . LEU A 1 97 ? -9.261 0.455 26.507 1.00 91.88 97 LEU A CA 1
ATOM 771 C C . LEU A 1 97 ? -9.537 0.148 25.033 1.00 91.88 97 LEU A C 1
ATOM 773 O O . LEU A 1 97 ? -8.919 -0.754 24.471 1.00 91.88 97 LEU A O 1
ATOM 777 N N . GLN A 1 98 ? -10.418 0.919 24.398 1.00 93.44 98 GLN A N 1
ATOM 778 C CA . GLN A 1 98 ? -10.682 0.817 22.969 1.00 93.44 98 GLN A CA 1
ATOM 779 C C . GLN A 1 98 ? -9.419 1.112 22.151 1.00 93.44 98 GLN A C 1
ATOM 781 O O . GLN A 1 98 ? -9.036 0.289 21.324 1.00 93.44 98 GLN A O 1
ATOM 786 N N . ALA A 1 99 ? -8.717 2.212 22.436 1.00 95.81 99 ALA A N 1
ATOM 787 C CA . ALA A 1 99 ? -7.470 2.551 21.752 1.00 95.81 99 ALA A CA 1
ATOM 788 C C . ALA A 1 99 ? -6.390 1.469 21.929 1.00 95.81 99 ALA A C 1
ATOM 790 O O . ALA A 1 99 ? -5.679 1.146 20.978 1.00 95.81 99 ALA A O 1
ATOM 791 N N . LYS A 1 100 ? -6.284 0.865 23.123 1.00 96.44 100 LYS A N 1
ATOM 792 C CA . LYS A 1 100 ? -5.380 -0.272 23.370 1.00 96.44 100 LYS A CA 1
ATOM 793 C C . LYS A 1 100 ? -5.747 -1.488 22.523 1.00 96.44 100 LYS A C 1
ATOM 795 O O . LYS A 1 100 ? -4.881 -2.014 21.837 1.00 96.44 100 LYS A O 1
ATOM 800 N N . ARG A 1 101 ? -7.022 -1.892 22.510 1.00 94.62 101 ARG A N 1
ATOM 801 C CA . ARG A 1 101 ? -7.506 -3.018 21.690 1.00 94.62 101 ARG A CA 1
ATOM 802 C C . ARG A 1 101 ? -7.271 -2.778 20.199 1.00 94.62 101 ARG A C 1
ATOM 804 O O . ARG A 1 101 ? -6.828 -3.676 19.493 1.00 94.62 101 ARG A O 1
ATOM 811 N N . GLU A 1 102 ? -7.528 -1.564 19.719 1.00 95.88 102 GLU A N 1
ATOM 812 C CA . GLU A 1 102 ? -7.260 -1.176 18.330 1.00 95.88 102 GLU A CA 1
ATOM 813 C C . GLU A 1 102 ? -5.760 -1.228 18.001 1.00 95.88 102 GLU A C 1
ATOM 815 O O . GLU A 1 102 ? -5.382 -1.709 16.931 1.00 95.88 102 GLU A O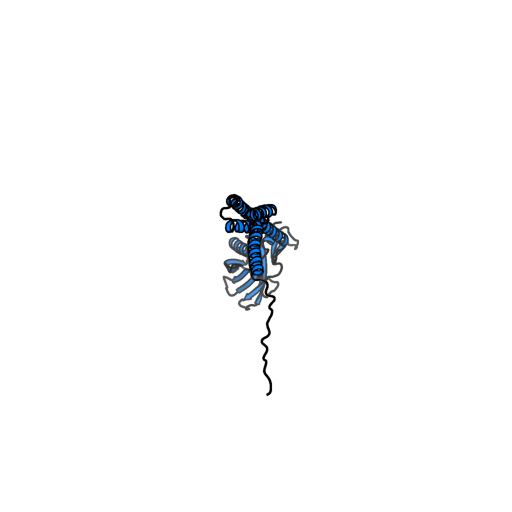 1
ATOM 820 N N . ALA A 1 103 ? -4.897 -0.782 18.920 1.00 95.62 103 ALA A N 1
ATOM 821 C CA . ALA A 1 103 ? -3.448 -0.860 18.765 1.00 95.62 103 ALA A CA 1
ATOM 822 C C . ALA A 1 103 ? -2.936 -2.311 18.770 1.00 95.62 103 ALA A C 1
ATOM 824 O O . ALA A 1 103 ? -2.131 -2.667 17.911 1.00 95.62 103 ALA A O 1
ATOM 825 N N . GLU A 1 104 ? -3.430 -3.157 19.675 1.00 95.62 104 GLU A N 1
ATOM 826 C CA . GLU A 1 104 ? -3.101 -4.587 19.748 1.00 95.62 104 GLU A CA 1
ATOM 827 C C . GLU A 1 104 ? -3.530 -5.330 18.479 1.00 95.62 104 GLU A C 1
ATOM 829 O O . GLU A 1 104 ? -2.745 -6.076 17.895 1.00 95.62 104 GLU A O 1
ATOM 834 N N . GLU A 1 105 ? -4.746 -5.084 17.988 1.00 94.75 105 GLU A N 1
ATOM 835 C CA . GLU A 1 105 ? -5.227 -5.670 16.735 1.00 94.75 105 GLU A CA 1
ATOM 836 C C . GLU A 1 105 ? -4.432 -5.169 15.523 1.00 94.75 105 GLU A C 1
ATOM 838 O O . GLU A 1 105 ? -4.119 -5.944 14.611 1.00 94.75 105 GLU A O 1
ATOM 843 N N . LYS A 1 106 ? -4.053 -3.885 15.503 1.00 91.69 106 LYS A N 1
ATOM 844 C CA . LYS A 1 106 ? -3.175 -3.331 14.466 1.00 91.69 106 LYS A CA 1
ATOM 845 C C . LYS A 1 106 ? -1.798 -3.993 14.497 1.00 91.69 106 LYS A C 1
ATOM 847 O O . LYS A 1 106 ? -1.289 -4.363 13.440 1.00 91.69 106 LYS A O 1
ATOM 852 N N . GLU A 1 107 ? -1.223 -4.185 15.678 1.00 91.69 107 GLU A N 1
ATOM 853 C CA . GLU A 1 107 ? 0.082 -4.824 15.845 1.00 91.69 107 GLU A CA 1
ATOM 854 C C . GLU A 1 107 ? 0.043 -6.309 15.472 1.00 91.69 107 GLU A C 1
ATOM 856 O O . GLU A 1 107 ? 0.885 -6.785 14.714 1.00 91.69 107 GLU A O 1
ATOM 861 N N . LYS A 1 108 ? -0.995 -7.036 15.888 1.00 93.81 108 LYS A N 1
ATOM 862 C CA . LYS A 1 108 ? -1.221 -8.429 15.488 1.00 93.81 108 LYS A CA 1
ATOM 863 C C . LYS A 1 108 ? -1.320 -8.572 13.969 1.00 93.81 108 LYS A C 1
ATOM 865 O O . LYS A 1 108 ? -0.699 -9.462 13.389 1.00 93.81 108 LYS A O 1
ATOM 870 N N . LYS A 1 109 ? -2.056 -7.675 13.302 1.00 90.69 109 LYS A N 1
ATOM 871 C CA . LYS A 1 109 ? -2.123 -7.626 11.831 1.00 90.69 109 LYS A CA 1
ATOM 872 C C . LYS A 1 109 ? -0.771 -7.287 11.205 1.00 90.69 109 LYS A C 1
ATOM 874 O O . LYS A 1 109 ? -0.445 -7.855 10.163 1.00 90.69 109 LYS A O 1
ATOM 879 N N . ARG A 1 110 ? 0.012 -6.390 11.812 1.00 87.81 110 ARG A N 1
ATOM 880 C CA . ARG A 1 110 ? 1.370 -6.058 11.361 1.00 87.81 110 ARG A CA 1
ATOM 881 C C . ARG A 1 110 ? 2.272 -7.290 11.417 1.00 87.81 110 ARG A C 1
ATOM 883 O O . ARG A 1 110 ? 2.860 -7.643 10.402 1.00 87.81 110 ARG A O 1
ATOM 890 N N . LEU A 1 111 ? 2.308 -7.990 12.552 1.00 88.06 111 LEU A N 1
ATOM 891 C CA . LEU A 1 111 ? 3.095 -9.212 12.747 1.00 88.06 111 LEU A CA 1
ATOM 892 C C . LEU A 1 111 ? 2.678 -10.328 11.781 1.00 88.06 111 LEU A C 1
ATOM 894 O O . LEU A 1 111 ? 3.529 -10.928 11.129 1.00 88.06 111 LEU A O 1
ATOM 898 N N . ALA A 1 112 ? 1.373 -10.552 11.607 1.00 90.38 112 ALA A N 1
ATOM 899 C CA . ALA A 1 112 ? 0.854 -11.556 10.674 1.00 90.38 112 ALA A CA 1
ATOM 900 C C . ALA A 1 112 ? 1.214 -11.274 9.201 1.00 90.38 112 ALA A C 1
ATOM 902 O O . ALA A 1 112 ? 1.205 -12.181 8.367 1.00 90.38 112 ALA A O 1
ATOM 903 N N . ASN A 1 113 ? 1.514 -10.019 8.865 1.00 91.00 113 ASN A N 1
ATOM 904 C CA . ASN A 1 113 ? 1.873 -9.598 7.515 1.00 91.00 113 ASN A CA 1
ATOM 905 C C . ASN A 1 113 ? 3.357 -9.240 7.364 1.00 91.00 113 ASN A C 1
ATOM 907 O O . ASN A 1 113 ? 3.753 -8.851 6.270 1.00 91.00 113 ASN A O 1
ATOM 911 N N . LEU A 1 114 ? 4.174 -9.391 8.411 1.00 89.75 114 LEU A N 1
ATOM 912 C CA . LEU A 1 114 ? 5.542 -8.868 8.470 1.00 89.75 114 LEU A CA 1
ATOM 913 C C . LEU A 1 114 ? 6.428 -9.366 7.320 1.00 89.75 114 LEU A C 1
ATOM 915 O O . LEU A 1 114 ? 7.204 -8.600 6.758 1.00 89.75 114 LEU A O 1
ATOM 919 N N . ASN A 1 115 ? 6.276 -10.637 6.948 1.00 90.00 115 ASN A N 1
ATOM 920 C CA . ASN A 1 115 ? 7.085 -11.289 5.914 1.00 90.00 115 ASN A CA 1
ATOM 921 C C . ASN A 1 115 ? 6.384 -11.373 4.553 1.00 90.00 115 ASN A C 1
ATOM 923 O O . ASN A 1 115 ? 6.905 -11.987 3.625 1.00 90.00 115 ASN A O 1
ATOM 927 N N . LYS A 1 116 ? 5.189 -10.789 4.410 1.00 95.69 116 LYS A N 1
ATOM 928 C CA . LYS A 1 116 ? 4.534 -10.707 3.102 1.00 95.69 116 LYS A CA 1
ATOM 929 C C . LYS A 1 116 ? 5.193 -9.595 2.307 1.00 95.69 116 LYS A C 1
ATOM 931 O O . LYS A 1 116 ? 5.339 -8.502 2.829 1.00 95.69 116 LYS A O 1
ATOM 936 N N . THR A 1 117 ? 5.527 -9.857 1.050 1.00 96.31 117 THR A N 1
ATOM 937 C CA . THR A 1 117 ? 6.097 -8.863 0.124 1.00 96.31 117 THR A CA 1
ATOM 938 C C . THR A 1 117 ? 5.245 -8.677 -1.130 1.00 96.31 117 THR A C 1
ATOM 940 O O . THR A 1 117 ? 5.622 -7.950 -2.039 1.00 96.31 117 THR A O 1
ATOM 943 N N . GLY A 1 118 ? 4.076 -9.322 -1.210 1.00 96.44 118 GLY A N 1
ATOM 944 C CA . GLY A 1 118 ? 3.169 -9.175 -2.347 1.00 96.44 118 GLY A CA 1
ATOM 945 C C . GLY A 1 118 ? 3.821 -9.596 -3.666 1.00 96.44 118 GLY A C 1
ATOM 946 O O . GLY A 1 118 ? 4.225 -10.746 -3.832 1.00 96.44 118 GLY A O 1
ATOM 947 N N . VAL A 1 119 ? 3.897 -8.663 -4.617 1.00 97.94 119 VAL A N 1
ATOM 948 C CA . VAL A 1 119 ? 4.548 -8.885 -5.919 1.00 97.94 119 VAL A CA 1
ATOM 949 C C . VAL A 1 119 ? 6.061 -8.683 -5.877 1.00 97.94 119 VAL A C 1
ATOM 951 O O . VAL A 1 119 ? 6.715 -8.909 -6.890 1.00 97.94 119 VAL A O 1
ATOM 954 N N . TRP A 1 120 ? 6.617 -8.250 -4.749 1.00 98.44 120 TRP A N 1
ATOM 955 C CA . TRP A 1 120 ? 8.018 -7.882 -4.604 1.00 98.44 120 TRP A CA 1
ATOM 956 C C . TRP A 1 120 ? 8.864 -9.062 -4.131 1.00 98.44 120 TRP A C 1
ATOM 958 O O . TRP A 1 120 ? 8.443 -9.878 -3.311 1.00 98.44 120 TRP A O 1
ATOM 968 N N . GLN A 1 121 ? 10.082 -9.132 -4.644 1.00 97.62 121 GLN A N 1
ATOM 969 C CA . GLN A 1 121 ? 11.105 -10.097 -4.286 1.00 97.62 121 GLN A CA 1
ATOM 970 C C . GLN A 1 121 ? 12.393 -9.333 -4.001 1.00 97.62 121 GLN A C 1
ATOM 972 O O . GLN A 1 121 ? 12.866 -8.584 -4.855 1.00 97.62 121 GLN A O 1
ATOM 977 N N . VAL A 1 122 ? 12.969 -9.567 -2.824 1.00 97.31 122 VAL A N 1
ATOM 978 C CA . VAL A 1 122 ? 14.343 -9.161 -2.527 1.00 97.31 122 VAL A CA 1
ATOM 979 C C . VAL A 1 122 ? 15.277 -10.239 -3.065 1.00 97.31 122 VAL A C 1
ATOM 981 O O . VAL A 1 122 ? 15.070 -11.423 -2.798 1.00 97.31 122 VAL A O 1
ATOM 984 N N . THR A 1 123 ? 16.276 -9.844 -3.842 1.00 95.88 123 THR A N 1
ATOM 985 C CA . THR A 1 123 ? 17.287 -10.733 -4.429 1.00 95.88 123 THR A CA 1
ATOM 986 C C . THR A 1 123 ? 18.654 -10.076 -4.328 1.00 95.88 123 THR A C 1
ATOM 988 O O . THR A 1 123 ? 18.729 -8.864 -4.152 1.00 95.88 123 THR A O 1
ATOM 991 N N . SER A 1 124 ? 19.717 -10.857 -4.464 1.00 95.88 124 SER A N 1
ATOM 992 C CA . SER A 1 124 ? 21.068 -10.317 -4.595 1.00 95.88 124 SER A CA 1
ATOM 993 C C . SER A 1 124 ? 21.414 -9.999 -6.045 1.00 95.88 124 SER A C 1
ATOM 995 O O . SER A 1 124 ? 20.845 -10.599 -6.970 1.00 95.88 124 SER A O 1
ATOM 997 N N . TYR A 1 125 ? 22.353 -9.073 -6.227 1.00 94.00 125 TYR A N 1
ATOM 998 C CA . TYR A 1 125 ? 23.128 -8.977 -7.457 1.00 94.00 125 TYR A CA 1
ATOM 999 C C . TYR A 1 125 ? 23.983 -10.234 -7.638 1.00 94.00 125 TYR A C 1
ATOM 1001 O O . TYR A 1 125 ? 24.150 -11.040 -6.718 1.00 94.00 125 TYR A O 1
ATOM 1009 N N . VAL A 1 126 ? 24.486 -10.413 -8.855 1.00 94.19 126 VAL A N 1
ATOM 1010 C CA . VAL A 1 126 ? 25.433 -11.477 -9.178 1.00 94.19 126 VAL A CA 1
ATOM 1011 C C . VAL A 1 126 ? 26.721 -10.869 -9.702 1.00 94.19 126 VAL A C 1
ATOM 1013 O O . VAL A 1 126 ? 26.680 -9.810 -10.332 1.00 94.19 126 VAL A O 1
ATOM 1016 N N . ASP A 1 127 ? 27.839 -11.518 -9.418 1.00 93.56 127 ASP A N 1
ATOM 1017 C CA . ASP A 1 127 ? 29.134 -11.149 -9.976 1.00 93.56 127 ASP A CA 1
ATOM 1018 C C . ASP A 1 127 ? 29.298 -11.639 -11.427 1.00 93.56 127 ASP A C 1
ATOM 1020 O O . ASP A 1 127 ? 28.378 -12.201 -12.034 1.00 93.56 127 ASP A O 1
ATOM 1024 N N . ASP A 1 128 ? 30.491 -11.436 -11.987 1.00 95.06 128 ASP A N 1
ATOM 1025 C CA . ASP A 1 128 ? 30.830 -11.823 -13.361 1.00 95.06 128 ASP A CA 1
ATOM 1026 C C . ASP A 1 128 ? 30.735 -13.341 -13.614 1.00 95.06 128 ASP A C 1
ATOM 1028 O O . ASP A 1 128 ? 30.636 -13.775 -14.764 1.00 95.06 128 ASP A O 1
ATOM 1032 N N . PHE A 1 129 ? 30.739 -14.156 -12.556 1.00 95.62 129 PHE A N 1
ATOM 1033 C CA . PHE A 1 129 ? 30.617 -15.612 -12.615 1.00 95.62 129 PHE A CA 1
ATOM 1034 C C . PHE A 1 129 ? 29.187 -16.096 -12.341 1.00 95.62 129 PHE A C 1
ATOM 1036 O O . PHE A 1 129 ? 28.904 -17.293 -12.434 1.00 95.62 129 PHE A O 1
ATOM 1043 N N . GLY A 1 130 ? 28.261 -15.173 -12.066 1.00 93.06 130 GLY A N 1
ATOM 1044 C CA . GLY A 1 130 ? 26.877 -15.483 -11.731 1.00 93.06 130 GLY A CA 1
ATOM 1045 C C . GLY A 1 130 ? 26.675 -15.881 -10.270 1.00 93.06 130 GLY A C 1
ATOM 1046 O O . GLY A 1 130 ? 25.592 -16.361 -9.921 1.00 93.06 130 GLY A O 1
ATOM 1047 N N . GLU A 1 131 ? 27.683 -15.697 -9.418 1.00 95.75 131 GLU A N 1
ATOM 1048 C CA . GLU A 1 131 ? 27.592 -15.981 -7.992 1.00 95.75 131 GLU A CA 1
ATOM 1049 C C . GLU A 1 131 ? 26.904 -14.827 -7.261 1.00 95.75 131 GLU A C 1
ATOM 1051 O O . GLU A 1 131 ? 27.073 -13.655 -7.585 1.00 95.75 131 GLU A O 1
ATOM 1056 N N . SER A 1 132 ? 26.080 -15.161 -6.268 1.00 95.00 132 SER A N 1
ATOM 1057 C CA . SER A 1 132 ? 25.314 -14.174 -5.504 1.00 95.00 132 SER A CA 1
ATOM 1058 C C . SER A 1 132 ? 26.235 -13.280 -4.674 1.00 95.00 132 SER A C 1
ATOM 1060 O O . SER A 1 132 ? 27.005 -13.782 -3.859 1.00 95.00 132 SER A O 1
ATOM 1062 N N . THR A 1 133 ? 26.069 -11.962 -4.779 1.00 94.62 133 THR A N 1
ATOM 1063 C CA . THR A 1 133 ? 26.791 -10.990 -3.946 1.00 94.62 133 THR A CA 1
ATOM 1064 C C . THR A 1 133 ? 26.024 -10.654 -2.657 1.00 94.62 133 THR A C 1
ATOM 1066 O O . THR A 1 133 ? 24.881 -11.088 -2.447 1.00 94.62 133 THR A O 1
ATOM 1069 N N . SER A 1 134 ? 26.661 -9.883 -1.768 1.00 92.50 134 SER A N 1
ATOM 1070 C CA . SER A 1 134 ? 26.022 -9.303 -0.577 1.00 92.50 134 SER A CA 1
ATOM 1071 C C . SER A 1 134 ? 25.082 -8.143 -0.895 1.00 92.50 134 SER A C 1
ATOM 1073 O O . SER A 1 134 ? 24.245 -7.804 -0.062 1.00 92.50 134 SER A O 1
ATOM 1075 N N . ASP A 1 135 ? 25.215 -7.535 -2.074 1.00 93.69 135 ASP A N 1
ATOM 1076 C CA . ASP A 1 135 ? 24.413 -6.385 -2.472 1.00 93.69 135 ASP A CA 1
ATOM 1077 C C . ASP A 1 135 ? 23.032 -6.858 -2.922 1.00 93.69 135 ASP A C 1
ATOM 1079 O O . ASP A 1 135 ? 22.899 -7.800 -3.711 1.00 93.69 135 ASP A O 1
ATOM 1083 N N . ARG A 1 136 ? 21.983 -6.215 -2.405 1.00 95.50 136 ARG A N 1
ATOM 1084 C CA . ARG A 1 136 ? 20.593 -6.654 -2.567 1.00 95.50 136 ARG A CA 1
ATOM 1085 C C . ARG A 1 136 ? 19.775 -5.590 -3.277 1.00 95.50 136 ARG A C 1
ATOM 1087 O O . ARG A 1 136 ? 19.962 -4.405 -3.056 1.00 95.50 136 ARG A O 1
ATOM 1094 N N . LEU A 1 137 ? 18.803 -6.038 -4.061 1.00 97.25 137 LEU A N 1
ATOM 1095 C CA . LEU A 1 137 ? 17.828 -5.188 -4.731 1.00 97.25 137 LEU A CA 1
ATOM 1096 C C . LEU A 1 137 ? 16.412 -5.751 -4.590 1.00 97.25 137 LEU A C 1
ATOM 1098 O O . LEU A 1 137 ? 16.203 -6.942 -4.324 1.00 97.25 137 LEU A O 1
ATOM 1102 N N . ILE A 1 138 ? 15.419 -4.905 -4.851 1.00 98.56 138 ILE A N 1
ATOM 1103 C CA . ILE A 1 138 ? 14.023 -5.323 -4.988 1.00 98.56 138 ILE A CA 1
ATOM 1104 C C . ILE A 1 138 ? 13.660 -5.404 -6.468 1.00 98.56 138 ILE A C 1
ATOM 1106 O O . ILE A 1 138 ? 13.899 -4.484 -7.247 1.00 98.56 138 ILE A O 1
ATOM 1110 N N . ARG A 1 139 ? 13.00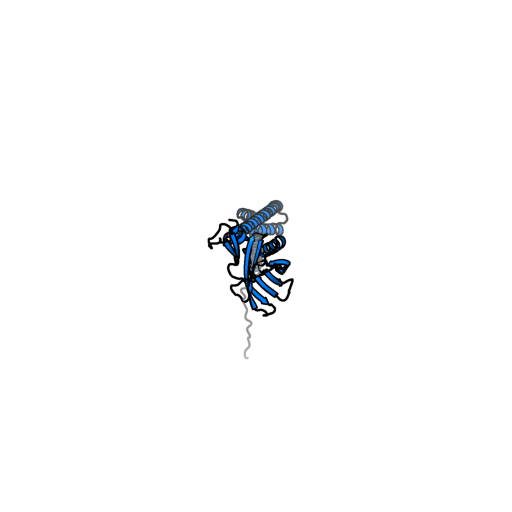1 -6.495 -6.850 1.00 98.25 139 ARG A N 1
ATOM 1111 C CA . ARG A 1 139 ? 12.365 -6.661 -8.160 1.00 98.25 139 ARG A CA 1
ATOM 1112 C C . ARG A 1 139 ? 10.962 -7.226 -8.012 1.00 98.25 139 ARG A C 1
ATOM 1114 O O . ARG A 1 139 ? 10.587 -7.733 -6.960 1.00 98.25 139 ARG A O 1
ATOM 1121 N N . ASN A 1 140 ? 10.173 -7.190 -9.074 1.00 98.31 140 ASN A N 1
ATOM 1122 C CA . ASN A 1 140 ? 8.926 -7.947 -9.129 1.00 98.31 140 ASN A CA 1
ATOM 1123 C C . ASN A 1 140 ? 9.201 -9.456 -9.278 1.00 98.31 140 ASN A C 1
ATOM 1125 O O . ASN A 1 140 ? 10.007 -9.870 -10.110 1.00 98.31 140 ASN A O 1
ATOM 1129 N N . LEU A 1 141 ? 8.480 -10.279 -8.511 1.00 96.56 141 LEU A N 1
ATOM 1130 C CA . LEU A 1 141 ? 8.572 -11.744 -8.491 1.00 96.56 141 LEU A CA 1
ATOM 1131 C C . LEU A 1 141 ? 8.252 -12.373 -9.856 1.00 96.56 141 LEU A C 1
ATOM 1133 O O . LEU A 1 141 ? 8.851 -13.368 -10.253 1.00 96.56 141 LEU A O 1
ATOM 1137 N N . ARG A 1 142 ? 7.281 -11.804 -10.574 1.00 97.50 142 ARG A N 1
ATOM 1138 C CA . ARG A 1 142 ? 6.893 -12.194 -11.937 1.00 97.50 142 ARG A CA 1
ATOM 1139 C C . ARG A 1 142 ? 6.882 -10.960 -12.817 1.00 97.50 142 ARG A C 1
ATOM 1141 O O . ARG A 1 142 ? 6.486 -9.900 -12.335 1.00 97.50 142 ARG A O 1
ATOM 1148 N N . LEU A 1 143 ? 7.241 -11.115 -14.092 1.00 98.00 143 LEU A N 1
ATOM 1149 C CA . LEU A 1 143 ? 7.172 -10.040 -15.084 1.00 98.00 143 LEU A CA 1
ATOM 1150 C C . LEU A 1 143 ? 5.780 -9.393 -15.094 1.00 98.00 143 LEU A C 1
ATOM 1152 O O . LEU A 1 143 ? 4.753 -10.081 -15.070 1.00 98.00 143 LEU A O 1
ATOM 1156 N N . ILE A 1 144 ? 5.757 -8.061 -15.078 1.00 98.50 144 ILE A N 1
ATOM 1157 C CA . ILE A 1 144 ? 4.521 -7.285 -15.148 1.00 98.50 144 ILE A CA 1
ATOM 1158 C C . ILE A 1 144 ? 4.141 -7.166 -16.618 1.00 98.50 144 ILE A C 1
ATOM 1160 O O . ILE A 1 144 ? 4.912 -6.651 -17.422 1.00 98.50 144 ILE A O 1
ATOM 1164 N N . ARG A 1 145 ? 2.941 -7.634 -16.956 1.00 98.44 145 ARG A N 1
ATOM 1165 C CA . ARG A 1 145 ? 2.432 -7.605 -18.328 1.00 98.44 145 ARG A CA 1
ATOM 1166 C C . ARG A 1 145 ? 1.876 -6.231 -18.676 1.00 98.44 145 ARG A C 1
ATOM 1168 O O . ARG A 1 145 ? 1.141 -5.630 -17.891 1.00 98.44 145 ARG A O 1
ATOM 1175 N N . GLY A 1 146 ? 2.147 -5.798 -19.895 1.00 98.44 146 GLY A N 1
ATOM 1176 C CA . GLY A 1 146 ? 1.645 -4.567 -20.478 1.00 98.44 146 GLY A CA 1
ATOM 1177 C C . GLY A 1 146 ? 1.425 -4.689 -21.980 1.00 98.44 146 GLY A C 1
ATOM 1178 O O . GLY A 1 146 ? 1.309 -5.787 -22.534 1.00 98.44 146 GLY A O 1
ATOM 1179 N N . ARG A 1 147 ? 1.382 -3.532 -22.631 1.00 98.50 147 ARG A N 1
ATOM 1180 C CA . ARG A 1 147 ? 1.345 -3.383 -24.083 1.00 98.50 147 ARG A CA 1
ATOM 1181 C C . ARG A 1 147 ? 2.340 -2.326 -24.534 1.00 98.50 147 ARG A C 1
ATOM 1183 O O . ARG A 1 147 ? 2.638 -1.401 -23.779 1.00 98.50 147 ARG A O 1
ATOM 1190 N N . PHE A 1 148 ? 2.810 -2.446 -25.765 1.00 98.06 148 PHE A N 1
ATOM 1191 C CA . PHE A 1 148 ? 3.607 -1.415 -26.415 1.00 98.06 148 PHE A CA 1
ATOM 1192 C C . PHE A 1 148 ? 3.163 -1.206 -27.864 1.00 98.06 148 PHE A C 1
ATOM 1194 O O . PHE A 1 148 ? 2.427 -2.011 -28.438 1.00 98.06 148 PHE A O 1
ATOM 1201 N N . SER A 1 149 ? 3.555 -0.084 -28.449 1.00 96.56 149 SER A N 1
ATOM 1202 C CA . SER A 1 149 ? 3.380 0.209 -29.871 1.00 96.56 149 SER A CA 1
ATOM 1203 C C . SER A 1 149 ? 4.597 0.966 -30.369 1.00 96.56 149 SER A C 1
ATOM 1205 O O . SER A 1 149 ? 5.147 1.779 -29.630 1.00 96.56 149 SER A O 1
ATOM 1207 N N . ASN A 1 150 ? 4.994 0.698 -31.604 1.00 94.19 150 ASN A N 1
ATOM 1208 C CA . ASN A 1 150 ? 6.068 1.392 -32.301 1.00 94.19 150 ASN A CA 1
ATOM 1209 C C . ASN A 1 150 ? 5.709 1.515 -33.792 1.00 94.19 150 ASN A C 1
ATOM 1211 O O . ASN A 1 150 ? 4.564 1.277 -34.185 1.00 94.19 150 ASN A O 1
ATOM 1215 N N . SER A 1 151 ? 6.670 1.878 -34.640 1.00 92.31 151 SER A N 1
ATOM 1216 C CA . SER A 1 151 ? 6.452 1.988 -36.089 1.00 92.31 151 SER A CA 1
ATOM 1217 C C . SER A 1 151 ? 6.080 0.662 -36.774 1.00 92.31 151 SER A C 1
ATOM 1219 O O . SER A 1 151 ? 5.482 0.691 -37.848 1.00 92.31 151 SER A O 1
ATOM 1221 N N . ALA A 1 152 ? 6.396 -0.488 -36.169 1.00 93.62 152 ALA A N 1
ATOM 1222 C CA . ALA A 1 152 ? 6.173 -1.814 -36.743 1.00 93.62 152 ALA A CA 1
ATOM 1223 C C . ALA A 1 152 ? 4.916 -2.524 -36.208 1.00 93.62 152 ALA A C 1
ATOM 1225 O O . ALA A 1 152 ? 4.366 -3.388 -36.891 1.00 93.62 152 ALA A O 1
ATOM 1226 N N . THR A 1 153 ? 4.450 -2.199 -34.998 1.00 95.69 153 THR A N 1
ATOM 1227 C CA . THR A 1 153 ? 3.313 -2.887 -34.366 1.00 95.69 153 THR A CA 1
ATOM 1228 C C . THR A 1 153 ? 2.472 -1.969 -33.487 1.00 95.69 153 THR A C 1
ATOM 1230 O O . THR A 1 153 ? 2.962 -1.015 -32.887 1.00 95.69 153 THR A O 1
ATOM 1233 N N . GLN A 1 154 ? 1.198 -2.330 -33.323 1.00 96.12 154 GLN A N 1
ATOM 1234 C CA . GLN A 1 154 ? 0.281 -1.717 -32.361 1.00 96.12 154 GLN A CA 1
ATOM 1235 C C . GLN A 1 154 ? -0.136 -2.730 -31.291 1.00 96.12 154 GLN A C 1
ATOM 1237 O O . GLN A 1 154 ? -0.310 -3.908 -31.595 1.00 96.12 154 GLN A O 1
ATOM 1242 N N . ASP A 1 155 ? -0.265 -2.266 -30.046 1.00 96.31 155 ASP A N 1
ATOM 1243 C CA . ASP A 1 155 ? -0.732 -3.029 -28.875 1.00 96.31 155 ASP A CA 1
ATOM 1244 C C . ASP A 1 155 ? -0.100 -4.423 -28.663 1.00 96.31 155 ASP A C 1
ATOM 1246 O O . ASP A 1 155 ? -0.709 -5.323 -28.072 1.00 96.31 155 ASP A O 1
ATOM 1250 N N . SER A 1 156 ? 1.151 -4.601 -29.089 1.00 98.19 156 SER A N 1
ATOM 1251 C CA . SER A 1 156 ? 1.881 -5.854 -28.902 1.00 98.19 156 SER A CA 1
ATOM 1252 C C . SER A 1 156 ? 2.225 -6.091 -27.433 1.00 98.19 1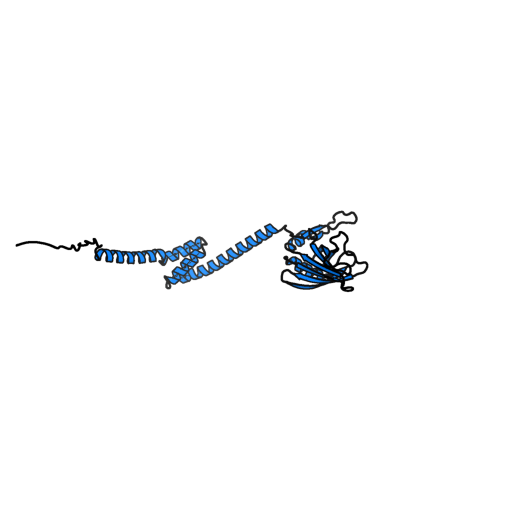56 SER A C 1
ATOM 1254 O O . SER A 1 156 ? 2.254 -5.172 -26.612 1.00 98.19 156 SER A O 1
ATOM 1256 N N . LYS A 1 157 ? 2.460 -7.358 -27.075 1.00 98.44 157 LYS A N 1
ATOM 1257 C CA . LYS A 1 157 ? 2.720 -7.768 -25.688 1.00 98.44 157 LYS A CA 1
ATOM 1258 C C . LYS A 1 157 ? 4.011 -7.148 -25.164 1.00 98.44 157 LYS A C 1
ATOM 1260 O O . LYS A 1 157 ? 5.027 -7.178 -25.845 1.00 98.44 157 LYS A O 1
ATOM 1265 N N . LEU A 1 158 ? 3.971 -6.659 -23.934 1.00 98.56 158 LEU A N 1
ATOM 1266 C CA . LEU A 1 158 ? 5.130 -6.147 -23.211 1.00 98.56 158 LEU A CA 1
ATOM 1267 C C . LEU A 1 158 ? 5.259 -6.904 -21.894 1.00 98.56 158 LEU A C 1
ATOM 1269 O O . LEU A 1 158 ? 4.255 -7.088 -21.204 1.00 98.56 158 LEU A O 1
ATOM 1273 N N . ASP A 1 159 ? 6.483 -7.256 -21.526 1.00 98.62 159 ASP A N 1
ATOM 1274 C CA . ASP A 1 159 ? 6.822 -7.665 -20.168 1.00 98.62 159 ASP A CA 1
ATOM 1275 C C . ASP A 1 159 ? 7.773 -6.650 -19.527 1.00 98.62 159 ASP A C 1
ATOM 1277 O O . ASP A 1 159 ? 8.577 -6.007 -20.201 1.00 98.62 159 ASP A O 1
ATOM 1281 N N . VAL A 1 160 ? 7.652 -6.477 -18.211 1.00 98.62 160 VAL A N 1
ATOM 1282 C CA . VAL A 1 160 ? 8.366 -5.434 -17.466 1.00 98.62 160 VAL A CA 1
ATOM 1283 C C . VAL A 1 160 ? 8.997 -5.994 -16.196 1.00 98.62 160 VAL A C 1
ATOM 1285 O O . VAL A 1 160 ? 8.377 -6.766 -15.449 1.00 98.62 160 VAL A O 1
ATOM 1288 N N . ARG A 1 161 ? 10.233 -5.566 -15.926 1.00 98.50 161 ARG A N 1
ATOM 1289 C CA . ARG A 1 161 ? 10.955 -5.837 -14.681 1.00 98.50 161 ARG A CA 1
ATOM 1290 C C . ARG A 1 161 ? 11.427 -4.542 -14.035 1.00 98.50 161 ARG A C 1
ATOM 1292 O O . ARG A 1 161 ? 12.052 -3.729 -14.697 1.00 98.50 161 ARG A O 1
ATOM 1299 N N . PHE A 1 162 ? 11.162 -4.391 -12.747 1.00 98.56 162 PHE A N 1
ATOM 1300 C CA . PHE A 1 162 ? 11.767 -3.361 -11.912 1.00 98.56 162 PHE A CA 1
ATOM 1301 C C . PHE A 1 162 ? 13.080 -3.868 -11.332 1.00 98.56 162 PHE A C 1
ATOM 1303 O O . PHE A 1 162 ? 13.162 -5.036 -10.944 1.00 98.56 162 PHE A O 1
ATOM 1310 N N . LEU A 1 163 ? 14.057 -2.974 -11.230 1.00 98.19 163 LEU A N 1
ATOM 1311 C CA . LEU A 1 163 ? 15.234 -3.118 -10.383 1.00 98.19 163 LEU A CA 1
ATOM 1312 C C . LEU A 1 163 ? 15.264 -1.894 -9.471 1.00 98.19 163 LEU A C 1
ATOM 1314 O O . LEU A 1 163 ? 15.249 -0.764 -9.951 1.00 98.19 163 LEU A O 1
ATOM 1318 N N . ILE A 1 164 ? 15.188 -2.113 -8.165 1.00 98.50 164 ILE A N 1
ATOM 1319 C CA . ILE A 1 164 ? 15.078 -1.043 -7.178 1.00 98.50 164 ILE A CA 1
ATOM 1320 C C . ILE A 1 164 ? 16.204 -1.227 -6.173 1.00 98.50 164 ILE A C 1
ATOM 1322 O O . ILE A 1 164 ? 16.155 -2.145 -5.352 1.00 98.50 164 ILE A O 1
ATOM 1326 N N . ASP A 1 165 ? 17.174 -0.324 -6.242 1.00 96.19 165 ASP A N 1
ATOM 1327 C CA . ASP A 1 165 ? 18.339 -0.254 -5.365 1.00 96.19 165 ASP A CA 1
ATOM 1328 C C . ASP A 1 165 ? 18.168 0.922 -4.388 1.00 96.19 165 ASP A C 1
ATOM 1330 O O . ASP A 1 165 ? 18.840 1.954 -4.385 1.00 96.19 165 ASP A O 1
ATOM 1334 N N . GLY A 1 166 ? 17.092 0.833 -3.611 1.00 95.62 166 GLY A N 1
ATOM 1335 C CA . GLY A 1 166 ? 16.689 1.883 -2.684 1.00 95.62 166 GLY A CA 1
ATOM 1336 C C . GLY A 1 166 ? 15.935 3.060 -3.315 1.00 95.62 166 GLY A C 1
ATOM 1337 O O . GLY A 1 166 ? 15.391 3.020 -4.417 1.00 95.62 166 GLY A O 1
ATOM 1338 N N . LYS A 1 167 ? 15.807 4.138 -2.533 1.00 97.44 167 LYS A N 1
ATOM 1339 C CA . LYS A 1 167 ? 14.852 5.232 -2.806 1.00 97.44 167 LYS A CA 1
ATOM 1340 C C . LYS A 1 167 ? 15.268 6.197 -3.918 1.00 97.44 167 LYS A C 1
ATOM 1342 O O . LYS A 1 167 ? 14.470 7.040 -4.323 1.00 97.44 167 LYS A O 1
ATOM 1347 N N . THR A 1 168 ? 16.527 6.160 -4.342 1.00 97.75 168 THR A N 1
ATOM 1348 C CA . THR A 1 168 ? 17.091 7.082 -5.343 1.00 97.75 168 THR A CA 1
ATOM 1349 C C . THR A 1 168 ? 17.51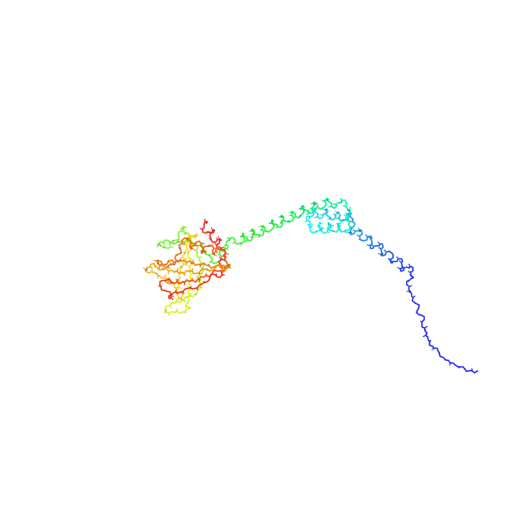0 6.400 -6.634 1.00 97.75 168 THR A C 1
ATOM 1351 O O . THR A 1 168 ? 17.808 7.108 -7.591 1.00 97.75 168 THR A O 1
ATOM 1354 N N . GLU A 1 169 ? 17.460 5.076 -6.694 1.00 97.44 169 GLU A N 1
ATOM 1355 C CA . GLU A 1 169 ? 17.942 4.290 -7.822 1.00 97.44 169 GLU A CA 1
ATOM 1356 C C . GLU A 1 169 ? 16.879 3.260 -8.195 1.00 97.44 169 GLU A C 1
ATOM 1358 O O . GLU A 1 169 ? 16.629 2.282 -7.491 1.00 97.44 169 GLU A O 1
ATOM 1363 N N . ILE A 1 170 ? 16.155 3.577 -9.266 1.00 98.50 170 ILE A N 1
ATOM 1364 C CA . ILE A 1 170 ? 15.097 2.732 -9.803 1.00 98.50 170 ILE A CA 1
ATOM 1365 C C . ILE A 1 170 ? 15.309 2.642 -11.300 1.00 98.50 170 ILE A C 1
ATOM 1367 O O . ILE A 1 170 ? 15.340 3.664 -11.992 1.00 98.50 170 ILE A O 1
ATOM 1371 N N . ASP A 1 171 ? 15.348 1.408 -11.776 1.00 98.44 171 ASP A N 1
ATOM 1372 C CA . ASP A 1 171 ? 15.380 1.078 -13.184 1.00 98.44 171 ASP A CA 1
ATOM 1373 C C . ASP A 1 171 ? 14.174 0.233 -13.579 1.00 98.44 171 ASP A C 1
ATOM 1375 O O . ASP A 1 171 ? 13.599 -0.528 -12.789 1.00 98.44 171 ASP A O 1
ATOM 1379 N N . ILE A 1 172 ? 13.820 0.332 -14.856 1.00 98.38 172 ILE A N 1
ATOM 1380 C CA . ILE A 1 172 ? 12.826 -0.519 -15.497 1.00 98.38 172 ILE A CA 1
ATOM 1381 C C . ILE A 1 172 ? 13.443 -1.155 -16.737 1.00 98.38 172 ILE A C 1
ATOM 1383 O O . ILE A 1 172 ? 13.898 -0.461 -17.643 1.00 98.38 172 ILE A O 1
ATOM 1387 N N . ILE A 1 173 ? 13.384 -2.480 -16.815 1.00 98.31 173 ILE A N 1
ATOM 1388 C CA . ILE A 1 173 ? 13.688 -3.233 -18.028 1.00 98.31 173 ILE A CA 1
ATOM 1389 C C . ILE A 1 173 ? 12.378 -3.538 -18.752 1.00 98.31 173 ILE A C 1
ATOM 1391 O O . ILE A 1 173 ? 11.428 -4.058 -18.154 1.00 98.31 173 ILE A O 1
ATOM 1395 N N . LEU A 1 174 ? 12.350 -3.230 -20.046 1.00 98.00 174 LEU A N 1
ATOM 1396 C CA . LEU A 1 174 ? 11.226 -3.467 -20.945 1.00 98.00 174 LEU A CA 1
ATOM 1397 C C . LEU A 1 174 ? 11.568 -4.612 -21.903 1.00 98.00 174 LEU A C 1
ATOM 1399 O O . LEU A 1 174 ? 12.650 -4.624 -22.484 1.00 98.00 174 LEU A O 1
ATOM 1403 N N . TYR A 1 175 ? 10.638 -5.547 -22.080 1.00 97.81 175 TYR A N 1
ATOM 1404 C CA . TYR A 1 175 ? 10.761 -6.690 -22.984 1.00 97.81 175 TYR A CA 1
ATOM 1405 C C . TYR A 1 175 ? 9.632 -6.651 -24.014 1.00 97.81 175 TYR A C 1
ATOM 1407 O O . TYR A 1 175 ? 8.495 -7.061 -23.744 1.00 97.81 175 TYR A O 1
ATOM 1415 N N . GLU A 1 176 ? 9.934 -6.130 -25.200 1.00 96.88 176 GLU A N 1
ATOM 1416 C CA . GLU A 1 176 ? 8.992 -6.126 -26.317 1.00 96.88 176 GLU A CA 1
ATOM 1417 C C . GLU A 1 176 ? 8.647 -7.551 -26.766 1.00 96.88 176 GLU A C 1
ATOM 1419 O O . GLU A 1 176 ? 9.413 -8.504 -26.599 1.00 96.88 176 GLU A O 1
ATOM 1424 N N . TYR A 1 177 ? 7.441 -7.699 -27.309 1.00 96.56 177 TYR A N 1
ATOM 1425 C CA . TYR A 1 177 ? 6.831 -8.961 -27.737 1.00 96.56 177 TYR A CA 1
ATOM 1426 C C . TYR A 1 177 ? 6.750 -10.038 -26.639 1.00 96.56 177 TYR A C 1
ATOM 1428 O O . TYR A 1 177 ? 6.536 -11.211 -26.948 1.00 96.56 177 TYR A O 1
ATOM 1436 N N . ALA A 1 178 ? 6.885 -9.647 -25.363 1.00 91.06 178 ALA A N 1
ATOM 1437 C CA . ALA A 1 178 ? 7.084 -10.556 -24.229 1.00 91.06 178 ALA A CA 1
ATOM 1438 C C . ALA A 1 178 ? 8.237 -11.556 -24.468 1.00 91.06 178 ALA A C 1
ATOM 1440 O O . ALA A 1 178 ? 8.140 -12.737 -24.130 1.00 91.06 178 ALA A O 1
ATOM 1441 N N . GLY A 1 179 ? 9.304 -11.086 -25.123 1.00 90.88 179 GLY A N 1
ATOM 1442 C CA . GLY A 1 179 ? 10.524 -11.850 -25.360 1.00 90.88 179 GLY A CA 1
ATOM 1443 C C . GLY A 1 179 ? 11.498 -11.807 -24.180 1.00 90.88 179 GLY A C 1
ATOM 1444 O O . GLY A 1 179 ? 11.209 -11.269 -23.117 1.00 90.88 179 GLY A O 1
ATOM 1445 N N . ASN A 1 180 ? 12.698 -12.349 -24.398 1.00 91.25 180 ASN A N 1
ATOM 1446 C CA . ASN A 1 180 ? 13.768 -12.378 -23.391 1.00 91.25 180 ASN A CA 1
ATOM 1447 C C . ASN A 1 180 ? 14.865 -11.329 -23.639 1.00 91.25 180 ASN A C 1
ATOM 1449 O O . ASN A 1 180 ? 15.787 -11.207 -22.838 1.00 91.25 180 ASN A O 1
ATOM 1453 N N . ASN A 1 181 ? 14.777 -10.582 -24.744 1.00 93.19 181 ASN A N 1
ATOM 1454 C CA . ASN A 1 181 ? 15.732 -9.532 -25.081 1.00 93.19 181 ASN A CA 1
ATOM 1455 C C . ASN A 1 181 ? 15.199 -8.182 -24.583 1.00 93.19 181 ASN A C 1
ATOM 1457 O O . ASN A 1 181 ? 14.094 -7.804 -24.980 1.00 93.19 181 ASN A O 1
ATOM 1461 N N . PRO A 1 182 ? 15.941 -7.467 -23.723 1.00 95.94 182 PRO A N 1
ATOM 1462 C CA . PRO A 1 182 ? 15.532 -6.148 -23.266 1.00 95.94 182 PRO A CA 1
ATOM 1463 C C . PRO A 1 182 ? 15.619 -5.120 -24.399 1.00 95.94 182 PRO A C 1
ATOM 1465 O O . PRO A 1 182 ? 16.416 -5.276 -25.328 1.00 95.94 182 PRO A O 1
ATOM 1468 N N . VAL A 1 183 ? 14.829 -4.051 -24.298 1.00 92.56 183 VAL A N 1
ATOM 1469 C CA . VAL A 1 183 ? 14.963 -2.866 -25.158 1.00 92.56 183 VAL A CA 1
ATOM 1470 C C . VAL A 1 183 ? 16.321 -2.219 -24.902 1.00 92.56 183 VAL A C 1
ATOM 1472 O O . VAL A 1 183 ? 16.608 -1.787 -23.782 1.00 92.56 183 VAL A O 1
ATOM 1475 N N . LYS A 1 184 ? 17.152 -2.149 -25.947 1.00 91.44 184 LYS A N 1
ATOM 1476 C CA . LYS A 1 184 ? 18.511 -1.611 -25.867 1.00 91.44 184 LYS A CA 1
ATOM 1477 C C . LYS A 1 184 ? 18.626 -0.240 -26.512 1.00 91.44 184 LYS A C 1
ATOM 1479 O O . LYS A 1 184 ? 17.983 0.009 -27.526 1.00 91.44 184 LYS A O 1
ATOM 1484 N N . ALA A 1 185 ? 19.508 0.583 -25.965 1.00 87.44 185 ALA A N 1
ATOM 1485 C CA . ALA A 1 185 ? 19.894 1.866 -26.525 1.00 87.44 185 ALA A CA 1
ATOM 1486 C C . ALA A 1 185 ? 21.402 1.870 -26.828 1.00 87.44 185 ALA A C 1
ATOM 1488 O O . ALA A 1 185 ? 22.216 1.470 -25.993 1.00 87.44 185 ALA A O 1
ATOM 1489 N N . TYR A 1 186 ? 21.771 2.285 -28.044 1.00 81.56 186 TYR A N 1
ATOM 1490 C CA . TYR A 1 186 ? 23.175 2.441 -28.463 1.00 81.56 186 TYR A CA 1
ATOM 1491 C C . TYR A 1 186 ? 23.733 3.829 -28.113 1.00 81.56 186 TYR A C 1
ATOM 1493 O O . TYR A 1 186 ? 24.943 4.004 -27.981 1.00 81.56 186 TYR A O 1
ATOM 1501 N N . SER A 1 187 ? 22.841 4.801 -27.939 1.00 85.06 187 SER A N 1
ATOM 1502 C CA . SER A 1 187 ? 23.081 6.142 -27.411 1.00 85.06 187 SER A CA 1
ATOM 1503 C C . SER A 1 187 ? 22.107 6.407 -26.263 1.00 85.06 187 SER A C 1
ATOM 1505 O O . SER A 1 187 ? 21.122 5.689 -26.143 1.00 85.06 187 SER A O 1
ATOM 1507 N N . PRO A 1 188 ? 22.354 7.400 -25.393 1.00 88.19 188 PRO A N 1
ATOM 1508 C CA . PRO A 1 188 ? 21.374 7.772 -24.382 1.00 88.19 188 PRO A CA 1
ATOM 1509 C C . PRO A 1 188 ? 20.055 8.227 -25.022 1.00 88.19 188 PRO A C 1
ATOM 1511 O O . PRO A 1 188 ? 20.029 9.283 -25.647 1.00 88.19 188 PRO A O 1
ATOM 1514 N N . ASP A 1 189 ? 18.982 7.468 -24.801 1.00 91.69 189 ASP A N 1
ATOM 1515 C CA . ASP A 1 189 ? 17.633 7.796 -25.275 1.00 91.69 189 ASP A CA 1
ATOM 1516 C C . ASP A 1 189 ? 16.772 8.275 -24.099 1.00 91.69 189 ASP A C 1
ATOM 1518 O O . ASP A 1 189 ? 16.739 7.648 -23.030 1.00 91.69 189 ASP A O 1
ATOM 1522 N N . GLU A 1 190 ? 16.063 9.391 -24.275 1.00 95.50 190 GLU A N 1
ATOM 1523 C CA . GLU A 1 190 ? 15.199 9.951 -23.237 1.00 95.50 190 GLU A CA 1
ATOM 1524 C C . GLU A 1 190 ? 13.739 9.508 -23.385 1.00 95.50 190 GLU A C 1
ATOM 1526 O O . GLU A 1 190 ? 13.160 9.489 -24.470 1.00 95.50 190 GLU A O 1
ATOM 1531 N N . TYR A 1 191 ? 13.110 9.204 -22.248 1.00 97.31 191 TYR A N 1
ATOM 1532 C CA . TYR A 1 191 ? 11.712 8.808 -22.164 1.00 97.31 191 TYR A CA 1
ATOM 1533 C C . TYR A 1 191 ? 10.935 9.706 -21.205 1.00 97.31 191 TYR A C 1
ATOM 1535 O O . TYR A 1 191 ? 11.338 9.944 -20.061 1.00 97.31 191 TYR A O 1
ATOM 1543 N N . GLN A 1 192 ? 9.748 10.131 -21.635 1.00 98.12 192 GLN A N 1
ATOM 1544 C CA . GLN A 1 192 ? 8.742 10.704 -20.755 1.00 98.12 192 GLN A CA 1
ATOM 1545 C C . GLN A 1 192 ? 7.929 9.580 -20.110 1.00 98.12 192 GLN A C 1
ATOM 1547 O O . GLN A 1 192 ? 7.348 8.741 -20.795 1.00 98.12 192 GLN A O 1
ATOM 1552 N N . VAL A 1 193 ? 7.818 9.604 -18.781 1.00 98.62 193 VAL A N 1
ATOM 1553 C CA . VAL A 1 193 ? 7.046 8.619 -18.015 1.00 98.62 193 VAL A CA 1
ATOM 1554 C C . VAL A 1 193 ? 5.900 9.315 -17.290 1.00 98.62 193 VAL A C 1
ATOM 1556 O O . VAL A 1 193 ? 6.104 10.208 -16.471 1.00 98.62 193 VAL A O 1
ATOM 1559 N N . LEU A 1 194 ? 4.673 8.898 -17.577 1.00 98.69 194 LEU A N 1
ATOM 1560 C CA . LEU A 1 194 ? 3.487 9.242 -16.807 1.00 98.69 194 LEU A CA 1
ATOM 1561 C C . LEU A 1 194 ? 3.222 8.135 -15.792 1.00 98.69 194 LEU A C 1
ATOM 1563 O O . LEU A 1 194 ? 2.964 6.992 -16.164 1.00 98.69 194 LEU A O 1
ATOM 1567 N N . LEU A 1 195 ? 3.251 8.503 -14.520 1.00 98.81 195 LEU A N 1
ATOM 1568 C CA . LEU A 1 195 ? 2.942 7.639 -13.388 1.00 98.81 195 LEU A CA 1
ATOM 1569 C C . LEU A 1 195 ? 1.596 8.055 -12.794 1.00 98.81 195 LEU A C 1
ATOM 1571 O O . LEU A 1 195 ? 1.364 9.248 -12.607 1.00 98.81 195 LEU A O 1
ATOM 1575 N N . GLN A 1 196 ? 0.732 7.095 -12.466 1.00 98.75 196 GLN A N 1
ATOM 1576 C CA . GLN A 1 196 ? -0.450 7.317 -11.630 1.00 98.75 196 GLN A CA 1
ATOM 1577 C C . GLN A 1 196 ? -0.410 6.401 -10.403 1.00 98.75 196 GLN A C 1
ATOM 1579 O O . GLN A 1 196 ? -0.296 5.185 -10.566 1.00 98.75 196 GLN A O 1
ATOM 1584 N N . ASP A 1 197 ? -0.519 6.980 -9.206 1.00 98.44 197 ASP A N 1
ATOM 1585 C CA . ASP A 1 197 ? -0.576 6.239 -7.938 1.00 98.44 197 ASP A CA 1
ATOM 1586 C C . ASP A 1 197 ? -1.997 5.729 -7.609 1.00 98.44 197 ASP A C 1
ATOM 1588 O O . ASP A 1 197 ? -2.959 5.991 -8.342 1.00 98.44 197 ASP A O 1
ATOM 1592 N N . LYS A 1 198 ? -2.140 5.005 -6.488 1.00 98.00 198 LYS A N 1
ATOM 1593 C CA . LYS A 1 198 ? -3.426 4.431 -6.056 1.00 98.00 198 LYS A CA 1
ATOM 1594 C C . LYS A 1 198 ? -4.509 5.469 -5.755 1.00 98.00 198 LYS A C 1
ATOM 1596 O O . LYS A 1 198 ? -5.691 5.145 -5.838 1.00 98.00 198 LYS A O 1
ATOM 1601 N N . ASP A 1 199 ? -4.107 6.685 -5.385 1.00 98.00 199 ASP A N 1
ATOM 1602 C CA . ASP A 1 199 ? -5.010 7.784 -5.036 1.00 98.00 199 ASP A CA 1
ATOM 1603 C C . ASP A 1 199 ? -5.431 8.566 -6.296 1.00 98.00 199 ASP A C 1
ATOM 1605 O O . ASP A 1 199 ? -6.252 9.478 -6.235 1.00 98.00 199 ASP A O 1
ATOM 1609 N N . GLY A 1 200 ? -4.882 8.202 -7.459 1.00 98.00 200 GLY A N 1
ATOM 1610 C CA . GLY A 1 200 ? -5.161 8.829 -8.741 1.00 98.00 200 GLY A CA 1
ATOM 1611 C C . GLY A 1 200 ? -4.245 10.006 -9.074 1.00 98.00 200 GLY A C 1
ATOM 1612 O O . GLY A 1 200 ? -4.386 10.550 -10.177 1.00 98.00 200 GLY A O 1
ATOM 1613 N N . ASN A 1 201 ? -3.291 10.359 -8.202 1.00 98.31 201 ASN A N 1
ATOM 1614 C CA . ASN A 1 201 ? -2.334 11.437 -8.453 1.00 98.31 201 ASN A CA 1
ATOM 1615 C C . ASN A 1 201 ? -1.437 11.067 -9.627 1.00 98.31 201 ASN A C 1
ATOM 1617 O O . ASN A 1 201 ? -0.965 9.933 -9.732 1.00 98.31 201 ASN A O 1
ATOM 1621 N N . ARG A 1 202 ? -1.204 12.031 -10.520 1.00 98.50 202 ARG A N 1
ATOM 1622 C CA . ARG A 1 202 ? -0.415 11.825 -11.734 1.00 98.50 202 ARG A CA 1
ATOM 1623 C C . ARG A 1 202 ? 0.885 12.606 -11.675 1.00 98.50 202 ARG A C 1
ATOM 1625 O O . ARG A 1 202 ? 0.881 13.801 -11.393 1.00 98.50 202 ARG A O 1
ATOM 1632 N N . HIS A 1 203 ? 1.976 11.946 -12.037 1.00 98.50 203 HIS A N 1
ATOM 1633 C CA . HIS A 1 203 ? 3.308 12.530 -12.084 1.00 98.50 203 HIS A CA 1
ATOM 1634 C C . HIS A 1 203 ? 3.874 12.427 -13.499 1.00 98.50 203 HIS A C 1
ATOM 1636 O O . HIS A 1 203 ? 3.745 11.393 -14.155 1.00 98.50 203 HIS A O 1
ATOM 1642 N N . LYS A 1 204 ? 4.509 13.507 -13.964 1.00 98.44 204 LYS A N 1
ATOM 1643 C CA . LYS A 1 204 ? 5.318 13.517 -15.187 1.00 98.44 204 LYS A CA 1
ATOM 1644 C C . LYS A 1 204 ? 6.782 13.379 -14.783 1.00 98.44 204 LYS A C 1
ATOM 1646 O O . LYS A 1 204 ? 7.298 14.224 -14.053 1.00 98.44 204 LYS A O 1
ATOM 1651 N N . LEU A 1 205 ? 7.422 12.314 -15.233 1.00 98.56 205 LEU A N 1
ATOM 1652 C CA . LEU A 1 205 ? 8.788 11.933 -14.899 1.00 98.56 205 LEU A CA 1
ATOM 1653 C C . LEU A 1 205 ? 9.615 11.787 -16.181 1.00 98.56 205 LEU A C 1
ATOM 1655 O O . LEU A 1 205 ? 9.064 11.750 -17.285 1.00 98.56 205 LEU A O 1
ATOM 1659 N N . ARG A 1 206 ? 10.933 11.687 -16.014 1.00 97.94 206 ARG A N 1
ATOM 1660 C CA . ARG A 1 206 ? 11.895 11.377 -17.075 1.00 97.94 206 ARG A CA 1
ATOM 1661 C C . ARG A 1 206 ? 12.728 10.164 -16.677 1.00 97.94 206 ARG A C 1
ATOM 1663 O O . ARG A 1 206 ? 13.103 10.049 -15.506 1.00 97.94 206 ARG A O 1
ATOM 1670 N N . ALA A 1 207 ? 13.000 9.298 -17.643 1.00 97.81 207 ALA A N 1
ATOM 1671 C CA . ALA A 1 207 ? 13.930 8.183 -17.520 1.00 97.81 207 ALA A CA 1
ATOM 1672 C C . ALA A 1 207 ? 14.875 8.174 -18.725 1.00 97.81 207 ALA A C 1
ATOM 1674 O O . ALA A 1 207 ? 14.490 8.598 -19.814 1.00 97.81 207 ALA A O 1
ATOM 1675 N N . LEU A 1 208 ? 16.101 7.702 -18.523 1.00 96.94 208 LEU A N 1
ATOM 1676 C CA . LEU A 1 208 ? 17.116 7.597 -19.569 1.00 96.94 208 LEU A CA 1
ATOM 1677 C C . LEU A 1 208 ? 17.437 6.128 -19.810 1.00 96.94 208 LEU A C 1
ATOM 1679 O O . LEU A 1 208 ? 17.729 5.416 -18.852 1.00 96.94 208 LEU A O 1
ATOM 1683 N N . ASN A 1 209 ? 17.433 5.688 -21.065 1.00 95.50 209 ASN A N 1
ATOM 1684 C CA . ASN A 1 209 ? 18.009 4.402 -21.433 1.00 95.50 209 ASN A CA 1
ATOM 1685 C C . ASN A 1 209 ? 19.438 4.616 -21.931 1.00 95.50 209 ASN A C 1
ATOM 1687 O O . ASN A 1 209 ? 19.651 5.314 -22.915 1.00 95.50 209 ASN A O 1
ATOM 1691 N N . ARG A 1 210 ? 20.424 4.047 -21.232 1.00 90.50 210 ARG A N 1
ATOM 1692 C CA . ARG A 1 210 ? 21.847 4.111 -21.620 1.00 90.50 210 ARG A CA 1
ATOM 1693 C C . ARG A 1 210 ? 22.408 2.766 -22.076 1.00 90.50 210 ARG A C 1
ATOM 1695 O O . ARG A 1 210 ? 23.565 2.705 -22.478 1.00 90.50 210 ARG A O 1
ATOM 1702 N N . SER A 1 211 ? 21.640 1.692 -21.919 1.00 92.81 211 SER A N 1
ATOM 1703 C CA . SER A 1 211 ? 22.077 0.337 -22.238 1.00 92.81 211 SER A CA 1
ATOM 1704 C C . SER A 1 211 ? 20.860 -0.563 -22.420 1.00 92.81 211 SER A C 1
ATOM 1706 O O . SER A 1 211 ? 20.325 -0.609 -23.516 1.00 92.81 211 SER A O 1
ATOM 1708 N N . ASP A 1 212 ? 20.398 -1.253 -21.377 1.00 94.75 212 ASP A N 1
ATOM 1709 C CA . ASP A 1 212 ? 19.335 -2.264 -21.428 1.00 94.75 212 ASP A CA 1
ATOM 1710 C C . ASP A 1 212 ? 18.131 -1.938 -20.525 1.00 94.75 212 ASP A C 1
ATOM 1712 O O . ASP A 1 212 ? 17.235 -2.767 -20.344 1.00 94.75 212 ASP A O 1
ATOM 1716 N N . ARG A 1 213 ? 18.122 -0.749 -19.916 1.00 96.38 213 ARG A N 1
ATOM 1717 C CA . ARG A 1 213 ? 17.144 -0.352 -18.901 1.00 96.38 213 ARG A CA 1
ATOM 1718 C C . ARG A 1 213 ? 16.922 1.149 -18.879 1.00 96.38 213 ARG A C 1
ATOM 1720 O O . ARG A 1 213 ? 17.826 1.933 -19.150 1.00 96.38 213 ARG A O 1
ATOM 1727 N N . LEU A 1 214 ? 15.709 1.528 -18.504 1.00 97.62 214 LEU A N 1
ATOM 1728 C CA . LEU A 1 214 ? 15.292 2.904 -18.299 1.00 97.62 214 LEU A CA 1
ATOM 1729 C C . LEU A 1 214 ? 15.558 3.280 -16.843 1.00 97.62 214 LEU A C 1
ATOM 1731 O O . LEU A 1 214 ? 14.858 2.800 -15.952 1.00 97.62 214 LEU A O 1
ATOM 1735 N N . SER A 1 215 ? 16.526 4.160 -16.622 1.00 98.19 215 SER A N 1
ATOM 1736 C CA . SER A 1 215 ? 16.931 4.628 -15.298 1.00 98.19 215 SER A CA 1
ATOM 1737 C C . SER A 1 215 ? 16.281 5.959 -14.950 1.00 98.19 215 SER A C 1
ATOM 1739 O O . SER A 1 215 ? 16.366 6.931 -15.711 1.00 98.19 215 SER A O 1
ATOM 1741 N N . PHE A 1 216 ? 15.651 6.039 -13.779 1.00 98.50 216 PHE A N 1
ATOM 1742 C CA . PHE A 1 216 ? 15.159 7.303 -13.237 1.00 98.50 216 PHE A CA 1
ATOM 1743 C C . PHE A 1 216 ? 16.280 8.044 -12.502 1.00 98.50 216 PHE A C 1
ATOM 1745 O O . PHE A 1 216 ? 17.023 7.472 -11.710 1.00 98.50 216 PHE A O 1
ATOM 1752 N N . GLY A 1 217 ? 16.375 9.359 -12.713 1.00 97.75 217 GLY A N 1
ATOM 1753 C CA . GLY A 1 217 ? 17.246 10.196 -11.884 1.00 97.75 217 GLY A CA 1
ATOM 1754 C C . GLY A 1 217 ? 16.739 10.279 -10.432 1.00 97.75 217 GLY A C 1
ATOM 1755 O O . GLY A 1 217 ? 15.535 10.121 -10.203 1.00 97.75 217 GLY A O 1
ATOM 1756 N N . PRO A 1 218 ? 17.583 10.651 -9.447 1.00 98.31 218 PRO A N 1
ATOM 1757 C CA . PRO A 1 218 ? 17.262 10.543 -8.017 1.00 98.31 218 PRO A CA 1
ATOM 1758 C C . PRO A 1 218 ? 15.935 11.177 -7.582 1.00 98.31 218 PRO A C 1
ATOM 1760 O O . PRO A 1 218 ? 15.227 10.641 -6.732 1.00 98.31 218 PRO A O 1
ATOM 1763 N N . LYS A 1 219 ? 15.571 12.325 -8.170 1.00 98.44 219 LYS A N 1
ATOM 1764 C CA . LYS A 1 219 ? 14.291 12.999 -7.905 1.00 98.44 219 LYS A CA 1
ATOM 1765 C C . LYS A 1 219 ? 13.097 12.169 -8.384 1.00 98.44 219 LYS A C 1
ATOM 1767 O O . LYS A 1 219 ? 12.094 12.091 -7.683 1.00 98.44 219 LYS A O 1
ATOM 1772 N N . HIS A 1 220 ? 13.185 11.590 -9.578 1.00 98.56 220 HIS A N 1
ATOM 1773 C CA . HIS A 1 220 ? 12.101 10.806 -10.164 1.00 98.56 220 HIS A CA 1
ATOM 1774 C C . HIS A 1 220 ? 12.004 9.417 -9.532 1.00 98.56 220 HIS A C 1
ATOM 1776 O O . HIS A 1 220 ? 10.887 8.974 -9.271 1.00 98.56 220 HIS A O 1
ATOM 1782 N N . SER A 1 221 ? 13.135 8.805 -9.170 1.00 98.75 221 SER A N 1
ATOM 1783 C CA . SER A 1 221 ? 13.175 7.562 -8.391 1.00 98.75 221 SER A CA 1
ATOM 1784 C C . SER A 1 221 ? 12.412 7.702 -7.079 1.00 98.75 221 SER A C 1
ATOM 1786 O O . SER A 1 221 ? 11.564 6.870 -6.786 1.00 98.75 221 SER A O 1
ATOM 1788 N N . ARG A 1 222 ? 12.601 8.803 -6.336 1.00 98.69 222 ARG A N 1
ATOM 1789 C CA . ARG A 1 222 ? 11.852 9.045 -5.088 1.00 98.69 222 ARG A CA 1
ATOM 1790 C C . ARG A 1 222 ? 10.341 9.088 -5.304 1.00 98.69 222 ARG A C 1
ATOM 1792 O O . ARG A 1 222 ? 9.608 8.504 -4.520 1.00 98.69 222 ARG A O 1
ATOM 1799 N N . ILE A 1 223 ? 9.881 9.715 -6.387 1.00 98.69 223 ILE A N 1
ATOM 1800 C CA . ILE A 1 223 ? 8.447 9.793 -6.704 1.00 98.69 223 ILE A CA 1
ATOM 1801 C C . ILE A 1 223 ? 7.883 8.403 -7.028 1.00 98.69 223 ILE A C 1
ATOM 1803 O O . ILE A 1 223 ? 6.801 8.052 -6.558 1.00 98.69 223 ILE A O 1
ATOM 1807 N N . VAL A 1 224 ? 8.610 7.594 -7.807 1.00 98.75 224 VAL A N 1
ATOM 1808 C CA . VAL A 1 224 ? 8.214 6.203 -8.075 1.00 98.75 224 VAL A CA 1
ATOM 1809 C C . VAL A 1 224 ? 8.205 5.404 -6.771 1.00 98.75 224 VAL A C 1
ATOM 1811 O O . VAL A 1 224 ? 7.210 4.754 -6.471 1.00 98.75 224 VAL A O 1
ATOM 1814 N N . PHE A 1 225 ? 9.258 5.509 -5.960 1.00 98.75 225 PHE A N 1
ATOM 1815 C CA . PHE A 1 225 ? 9.390 4.826 -4.674 1.00 98.75 225 PHE A CA 1
ATOM 1816 C C . PHE A 1 225 ? 8.228 5.146 -3.724 1.00 98.75 225 PHE A C 1
ATOM 1818 O O . PHE A 1 225 ? 7.628 4.242 -3.150 1.00 98.75 225 PHE A O 1
ATOM 1825 N N . GLU A 1 226 ? 7.857 6.422 -3.599 1.00 98.50 226 GLU A N 1
ATOM 1826 C CA . GLU A 1 226 ? 6.713 6.871 -2.798 1.00 98.50 226 GLU A CA 1
ATOM 1827 C C . GLU A 1 226 ? 5.386 6.318 -3.329 1.00 98.50 226 GLU A C 1
ATOM 1829 O O . GLU A 1 226 ? 4.548 5.870 -2.546 1.00 98.50 226 GLU A O 1
ATOM 1834 N N . ALA A 1 227 ? 5.194 6.289 -4.651 1.00 98.62 227 ALA A N 1
ATOM 1835 C CA . ALA A 1 227 ? 4.002 5.692 -5.248 1.00 98.62 227 ALA A CA 1
ATOM 1836 C C . ALA A 1 227 ? 3.907 4.180 -4.981 1.00 98.62 227 ALA A C 1
ATOM 1838 O O . ALA A 1 227 ? 2.807 3.678 -4.761 1.00 98.62 227 ALA A O 1
ATOM 1839 N N . LEU A 1 228 ? 5.037 3.462 -4.957 1.00 98.62 228 LEU A N 1
ATOM 1840 C CA . LEU A 1 228 ? 5.078 2.039 -4.604 1.00 98.62 228 LEU A CA 1
ATOM 1841 C C . LEU A 1 228 ? 4.838 1.811 -3.104 1.00 98.62 228 LEU A C 1
ATOM 1843 O O . LEU A 1 228 ? 4.092 0.902 -2.748 1.00 98.62 228 LEU A O 1
ATOM 1847 N N . LEU A 1 229 ? 5.386 2.660 -2.224 1.00 98.06 229 LEU A N 1
ATOM 1848 C CA . LEU A 1 229 ? 5.143 2.606 -0.773 1.00 98.06 229 LEU A CA 1
ATOM 1849 C C . LEU A 1 229 ? 3.670 2.803 -0.412 1.00 98.06 229 LEU A C 1
ATOM 1851 O O . LEU A 1 229 ? 3.185 2.212 0.550 1.00 98.06 229 LEU A O 1
ATOM 1855 N N . LYS A 1 230 ? 2.942 3.619 -1.181 1.00 97.81 230 LYS A N 1
ATOM 1856 C CA . LYS A 1 230 ? 1.494 3.776 -1.008 1.00 97.81 230 LYS A CA 1
ATOM 1857 C C . LYS A 1 230 ? 0.723 2.471 -1.247 1.00 97.81 230 LYS A C 1
ATOM 1859 O O . LYS A 1 230 ? -0.391 2.354 -0.737 1.00 97.81 230 LYS A O 1
ATOM 1864 N N . GLY A 1 231 ? 1.284 1.520 -1.996 1.00 97.50 231 GLY A N 1
ATOM 1865 C CA . GLY A 1 231 ? 0.641 0.258 -2.354 1.00 97.50 231 GLY A CA 1
ATOM 1866 C C . GLY A 1 231 ? -0.450 0.410 -3.417 1.00 97.50 231 GLY A C 1
ATOM 1867 O O . GLY A 1 231 ? -0.510 1.397 -4.153 1.00 97.50 231 GLY A O 1
ATOM 1868 N N . GLY A 1 232 ? -1.340 -0.578 -3.502 1.00 98.25 232 GLY A N 1
ATOM 1869 C CA . GLY A 1 232 ? -2.481 -0.570 -4.414 1.00 98.25 232 GLY A CA 1
ATOM 1870 C C . GLY A 1 232 ? -2.105 -0.575 -5.900 1.00 98.25 232 GLY A C 1
ATOM 1871 O O . GLY A 1 232 ? -1.073 -1.104 -6.309 1.00 98.25 232 GLY A O 1
ATOM 1872 N N . LYS A 1 233 ? -2.985 -0.032 -6.747 1.00 98.69 233 LYS A N 1
ATOM 1873 C CA . LYS A 1 233 ? -2.780 -0.022 -8.202 1.00 98.69 233 LYS A CA 1
ATOM 1874 C C . LYS A 1 233 ? -1.885 1.142 -8.621 1.00 98.69 233 LYS A C 1
ATOM 1876 O O . LYS A 1 233 ? -2.208 2.287 -8.324 1.00 98.69 233 LYS A O 1
ATOM 1881 N N . VAL A 1 234 ? -0.846 0.856 -9.403 1.00 98.75 234 VAL A N 1
ATOM 1882 C CA . VAL A 1 234 ? 0.074 1.864 -9.951 1.00 98.75 234 VAL A CA 1
ATOM 1883 C C . VAL A 1 234 ? 0.169 1.702 -11.464 1.00 98.75 234 VAL A C 1
ATOM 1885 O O . VAL A 1 234 ? 0.383 0.594 -11.955 1.00 98.75 234 VAL A O 1
ATOM 1888 N N . LYS A 1 235 ? -0.008 2.786 -12.224 1.00 98.88 235 LYS A N 1
ATOM 1889 C CA . LYS A 1 235 ? -0.026 2.751 -13.697 1.00 98.88 235 LYS A CA 1
ATOM 1890 C C . LYS A 1 235 ? 1.121 3.546 -14.289 1.00 98.88 235 LYS A C 1
ATOM 1892 O O . LYS A 1 235 ? 1.427 4.634 -13.808 1.00 98.88 235 LYS A O 1
ATOM 1897 N N . PHE A 1 236 ? 1.665 3.035 -15.385 1.00 98.88 236 PHE A N 1
ATOM 1898 C CA . PHE A 1 236 ? 2.745 3.658 -16.130 1.00 98.88 236 PHE A CA 1
ATOM 1899 C C . PHE A 1 236 ? 2.361 3.789 -17.603 1.00 98.88 236 PHE A C 1
ATOM 1901 O O . PHE A 1 236 ? 1.844 2.848 -18.211 1.00 98.88 236 PHE A O 1
ATOM 1908 N N . ARG A 1 237 ? 2.647 4.956 -18.180 1.00 98.50 237 ARG A N 1
ATOM 1909 C CA . ARG A 1 237 ? 2.716 5.169 -19.627 1.00 98.50 237 ARG A CA 1
ATOM 1910 C C . ARG A 1 237 ? 4.058 5.804 -19.948 1.00 98.50 237 ARG A C 1
ATOM 1912 O O . ARG A 1 237 ? 4.392 6.828 -19.366 1.00 98.50 237 ARG A O 1
ATOM 1919 N N . ILE A 1 238 ? 4.803 5.207 -20.860 1.00 98.31 238 ILE A N 1
ATOM 1920 C CA . ILE A 1 238 ? 6.147 5.632 -21.240 1.00 98.31 238 ILE A CA 1
ATOM 1921 C C . ILE A 1 238 ? 6.115 5.978 -22.722 1.00 98.31 238 ILE A C 1
ATOM 1923 O O . ILE A 1 238 ? 5.519 5.238 -23.500 1.00 98.31 238 ILE A O 1
ATOM 1927 N N . VAL A 1 239 ? 6.710 7.102 -23.100 1.00 97.38 239 VAL A N 1
ATOM 1928 C CA . VAL A 1 239 ? 6.808 7.551 -24.492 1.00 97.38 239 VAL A CA 1
ATOM 1929 C C . VAL A 1 239 ? 8.232 8.028 -24.727 1.00 97.38 239 VAL A C 1
ATOM 1931 O O . VAL A 1 239 ? 8.768 8.781 -23.914 1.00 97.38 239 VAL A O 1
ATOM 1934 N N . GLU A 1 240 ? 8.844 7.554 -25.802 1.00 94.44 240 GLU A N 1
ATOM 1935 C CA . GLU A 1 240 ? 10.153 8.028 -26.252 1.00 94.44 240 GLU A CA 1
ATOM 1936 C C . GLU A 1 240 ? 10.074 9.516 -26.637 1.00 94.44 240 GLU A C 1
ATOM 1938 O O . GLU A 1 240 ? 9.090 9.953 -27.238 1.00 94.44 240 GLU A O 1
ATOM 1943 N N . VAL A 1 241 ? 11.062 10.320 -26.235 1.00 92.12 241 VAL A N 1
ATOM 1944 C CA . VAL A 1 241 ? 11.031 11.779 -26.436 1.00 92.12 241 VAL A CA 1
ATOM 1945 C C . VAL A 1 241 ? 11.459 12.162 -27.848 1.00 92.12 241 VAL A C 1
ATOM 1947 O O . VAL A 1 241 ? 10.761 12.944 -28.493 1.00 92.12 241 VAL A O 1
ATOM 1950 N N . ASP A 1 242 ? 12.581 11.620 -28.321 1.00 83.56 242 ASP A N 1
ATOM 1951 C CA . ASP A 1 242 ? 13.201 12.059 -29.575 1.00 83.56 242 ASP A CA 1
ATOM 1952 C C . ASP A 1 242 ? 12.418 11.573 -30.795 1.00 83.56 242 ASP A C 1
ATOM 1954 O O . ASP A 1 242 ? 12.146 12.349 -31.716 1.00 83.56 242 ASP A O 1
ATOM 1958 N N . THR A 1 243 ? 11.974 10.313 -30.775 1.00 76.56 243 THR A N 1
ATOM 1959 C CA . THR A 1 243 ? 11.037 9.787 -31.767 1.00 76.56 243 THR A CA 1
ATOM 1960 C C . THR A 1 243 ? 9.800 9.213 -31.071 1.00 76.56 243 THR A C 1
ATOM 1962 O O . THR A 1 243 ? 9.773 8.040 -30.704 1.00 76.56 243 THR A O 1
ATOM 1965 N N . PRO A 1 244 ? 8.710 9.992 -30.899 1.00 83.50 244 PRO A N 1
ATOM 1966 C CA . PRO A 1 244 ? 7.525 9.570 -30.140 1.00 83.50 244 PRO A CA 1
ATOM 1967 C C . PRO A 1 244 ? 6.654 8.550 -30.897 1.00 83.50 244 PRO A C 1
ATOM 1969 O O . PRO A 1 244 ? 5.428 8.549 -30.800 1.00 83.50 244 PRO A O 1
ATOM 1972 N N . THR A 1 245 ? 7.287 7.686 -31.688 1.00 88.62 245 THR A N 1
ATOM 1973 C CA . THR A 1 245 ? 6.675 6.528 -32.331 1.00 88.62 245 THR A CA 1
ATOM 1974 C C . THR A 1 245 ? 6.579 5.354 -31.363 1.00 88.62 245 THR A C 1
ATOM 1976 O O . THR A 1 245 ? 5.638 4.572 -31.475 1.00 88.62 245 THR A O 1
ATOM 1979 N N . THR A 1 246 ? 7.482 5.273 -30.379 1.00 93.56 246 THR A N 1
ATOM 1980 C CA . THR A 1 246 ? 7.538 4.186 -29.400 1.00 93.56 246 THR A CA 1
ATOM 1981 C C . THR A 1 246 ? 6.827 4.562 -28.102 1.00 93.56 246 THR A C 1
ATOM 1983 O O . THR A 1 246 ? 7.134 5.566 -27.452 1.00 93.56 246 THR A O 1
ATOM 1986 N N . GLN A 1 247 ? 5.877 3.726 -27.686 1.00 97.06 247 GLN A N 1
ATOM 1987 C CA . GLN A 1 247 ? 5.120 3.905 -26.452 1.00 97.06 247 GLN A CA 1
ATOM 1988 C C . GLN A 1 247 ? 4.887 2.583 -25.723 1.00 97.06 247 GLN A C 1
ATOM 1990 O O . GLN A 1 247 ? 4.605 1.556 -26.335 1.00 97.06 247 GLN A O 1
ATOM 1995 N N . TYR A 1 248 ? 4.901 2.638 -24.395 1.00 98.25 248 TYR A N 1
ATOM 1996 C CA . TYR A 1 248 ? 4.678 1.499 -23.509 1.00 98.25 248 TYR A CA 1
ATOM 1997 C C . TYR A 1 248 ? 3.606 1.835 -22.476 1.00 98.25 248 TYR A C 1
ATOM 1999 O O . TYR A 1 248 ? 3.511 2.969 -21.999 1.00 98.25 248 TYR A O 1
ATOM 2007 N N . ALA A 1 249 ? 2.806 0.848 -22.089 1.00 98.62 249 ALA A N 1
ATOM 2008 C CA . ALA A 1 249 ? 1.800 0.987 -21.047 1.00 98.62 249 ALA A CA 1
ATOM 2009 C C . ALA A 1 249 ? 1.676 -0.300 -20.231 1.00 98.62 249 ALA A C 1
ATOM 2011 O O . ALA A 1 249 ? 1.477 -1.386 -20.776 1.00 98.62 249 ALA A O 1
ATOM 2012 N N . PHE A 1 250 ? 1.742 -0.179 -18.909 1.00 98.81 250 PHE A N 1
ATOM 2013 C CA . PHE A 1 250 ? 1.554 -1.303 -17.996 1.00 98.81 250 PHE A CA 1
ATOM 2014 C C . PHE A 1 250 ? 1.005 -0.828 -16.649 1.00 98.81 250 PHE A C 1
ATOM 2016 O O . PHE A 1 250 ? 1.015 0.362 -16.325 1.00 98.81 250 PHE A O 1
ATOM 2023 N N . GLU A 1 251 ? 0.507 -1.771 -15.853 1.00 98.62 251 GLU A N 1
ATOM 2024 C CA . GLU A 1 251 ? 0.048 -1.495 -14.495 1.00 98.62 251 GLU A CA 1
ATOM 2025 C C . GLU A 1 251 ? 0.508 -2.573 -13.515 1.00 98.62 251 GLU A C 1
ATOM 2027 O O . GLU A 1 251 ? 0.446 -3.772 -13.791 1.00 98.62 251 GLU A O 1
ATOM 2032 N N . ILE A 1 252 ? 0.922 -2.135 -12.330 1.00 98.69 252 ILE A N 1
ATOM 2033 C CA . ILE A 1 252 ? 1.044 -2.989 -11.155 1.00 98.69 252 ILE A CA 1
ATOM 2034 C C . ILE A 1 252 ? -0.350 -3.049 -10.539 1.00 98.69 252 ILE A C 1
ATOM 2036 O O . ILE A 1 252 ? -0.860 -2.048 -10.040 1.00 98.69 252 ILE A O 1
ATOM 2040 N N . LYS A 1 253 ? -1.001 -4.215 -10.610 1.00 98.25 253 LYS A N 1
ATOM 2041 C CA . LYS A 1 253 ? -2.383 -4.376 -10.121 1.00 98.25 253 LYS A CA 1
ATOM 2042 C C . LYS A 1 253 ? -2.495 -4.182 -8.611 1.00 98.25 253 LYS A C 1
ATOM 2044 O O . LYS A 1 253 ? -3.488 -3.620 -8.156 1.00 98.25 253 LYS A O 1
ATOM 2049 N N . ASN A 1 254 ? -1.498 -4.672 -7.877 1.00 98.12 254 ASN A N 1
ATOM 2050 C CA . ASN A 1 254 ? -1.356 -4.475 -6.445 1.00 98.12 254 ASN A CA 1
ATOM 2051 C C . ASN A 1 254 ? 0.138 -4.383 -6.068 1.00 98.12 254 ASN A C 1
ATOM 2053 O O . ASN A 1 254 ? 0.865 -5.363 -6.219 1.00 98.12 254 ASN A O 1
ATOM 2057 N N . ALA A 1 255 ? 0.566 -3.208 -5.611 1.00 98.19 255 ALA A N 1
ATOM 2058 C CA . ALA A 1 255 ? 1.909 -2.877 -5.145 1.00 98.19 255 ALA A CA 1
ATOM 2059 C C . ALA A 1 255 ? 2.069 -2.992 -3.615 1.00 98.19 255 ALA A C 1
ATOM 2061 O O . ALA A 1 255 ? 3.129 -2.641 -3.099 1.00 98.19 255 ALA A O 1
ATOM 2062 N N . ASP A 1 256 ? 1.046 -3.460 -2.890 1.00 97.88 256 ASP A N 1
ATOM 2063 C CA . ASP A 1 256 ? 1.073 -3.620 -1.432 1.00 97.88 256 ASP A CA 1
ATOM 2064 C C . ASP A 1 256 ? 2.290 -4.423 -0.955 1.00 97.88 256 ASP A C 1
ATOM 2066 O O . ASP A 1 256 ? 2.833 -5.272 -1.671 1.00 97.88 256 ASP A O 1
ATOM 2070 N N . TYR A 1 257 ? 2.668 -4.182 0.303 1.00 97.62 257 TYR A N 1
ATOM 2071 C CA . TYR A 1 257 ? 3.805 -4.806 0.979 1.00 97.62 257 TYR A CA 1
ATOM 2072 C C . TYR A 1 257 ? 5.184 -4.445 0.403 1.00 97.62 257 TYR A C 1
ATOM 2074 O O . TYR A 1 257 ? 6.171 -5.141 0.657 1.00 97.62 257 TYR A O 1
ATOM 2082 N N . PHE A 1 258 ? 5.277 -3.360 -0.371 1.00 98.06 258 PHE A N 1
ATOM 2083 C CA . PHE A 1 258 ? 6.561 -2.832 -0.830 1.00 98.06 258 PHE A CA 1
ATOM 2084 C C . PHE A 1 258 ? 7.460 -2.399 0.338 1.00 98.06 258 PHE A C 1
ATOM 2086 O O . PHE A 1 258 ? 8.658 -2.661 0.327 1.00 98.06 258 PHE A O 1
ATOM 2093 N N . ASP A 1 259 ? 6.879 -1.811 1.383 1.00 96.56 259 ASP A N 1
ATOM 2094 C CA . ASP A 1 259 ? 7.558 -1.428 2.623 1.00 96.56 259 ASP A CA 1
ATOM 2095 C C . ASP A 1 259 ? 8.238 -2.616 3.322 1.00 96.56 259 ASP A C 1
ATOM 2097 O O . ASP A 1 259 ? 9.376 -2.503 3.781 1.00 96.56 259 ASP A O 1
ATOM 2101 N N . ASN A 1 260 ? 7.594 -3.786 3.326 1.00 96.88 260 ASN A N 1
ATOM 2102 C CA . ASN A 1 260 ? 8.197 -5.013 3.840 1.00 96.88 260 ASN A CA 1
ATOM 2103 C C . ASN A 1 260 ? 9.392 -5.468 2.994 1.00 96.88 260 ASN A C 1
ATOM 2105 O O . ASN A 1 260 ? 10.392 -5.910 3.555 1.00 96.88 260 ASN A O 1
ATOM 2109 N N . ALA A 1 261 ? 9.318 -5.351 1.664 1.00 97.44 261 ALA A N 1
ATOM 2110 C CA . ALA A 1 261 ? 10.448 -5.666 0.790 1.00 97.44 261 ALA A CA 1
ATOM 2111 C C . ALA A 1 261 ? 11.628 -4.707 1.027 1.00 97.44 261 ALA A C 1
ATOM 2113 O O . ALA A 1 261 ? 12.768 -5.154 1.104 1.00 97.44 261 ALA A O 1
ATOM 2114 N N . VAL A 1 262 ? 11.351 -3.414 1.230 1.00 97.19 262 VAL A N 1
ATOM 2115 C CA . VAL A 1 262 ? 12.356 -2.406 1.609 1.00 97.19 262 VAL A CA 1
ATOM 2116 C C . VAL A 1 262 ? 13.007 -2.741 2.947 1.00 97.19 262 VAL A C 1
ATOM 2118 O O . VAL A 1 262 ? 14.228 -2.677 3.052 1.00 97.19 262 VAL A O 1
ATOM 2121 N N . ARG A 1 263 ? 12.227 -3.135 3.961 1.00 95.44 263 ARG A N 1
ATOM 2122 C CA . ARG A 1 263 ? 12.773 -3.588 5.248 1.00 95.44 263 ARG A CA 1
ATOM 2123 C C . ARG A 1 263 ? 13.696 -4.791 5.059 1.00 95.44 263 ARG A C 1
ATOM 2125 O O . ARG A 1 263 ? 14.839 -4.732 5.481 1.00 95.44 263 ARG A O 1
ATOM 2132 N N . LEU A 1 264 ? 13.210 -5.838 4.391 1.00 94.56 264 LEU A N 1
ATOM 2133 C CA . LEU A 1 264 ? 13.951 -7.087 4.191 1.00 94.56 264 LEU A CA 1
ATOM 2134 C C . LEU A 1 264 ? 15.232 -6.913 3.373 1.00 94.56 264 LEU A C 1
ATOM 2136 O O . LEU A 1 264 ? 16.140 -7.716 3.532 1.00 94.56 264 LEU A O 1
ATOM 2140 N N . MET A 1 265 ? 15.297 -5.926 2.477 1.00 94.44 265 MET A N 1
ATOM 2141 C CA . MET A 1 265 ? 16.507 -5.596 1.717 1.00 94.44 265 MET A CA 1
ATOM 2142 C C . MET A 1 265 ? 17.603 -4.982 2.597 1.00 94.44 265 MET A C 1
ATOM 2144 O O . MET A 1 265 ? 18.775 -5.191 2.312 1.00 94.44 265 MET A O 1
ATOM 2148 N N . ASN A 1 266 ? 17.219 -4.260 3.655 1.00 90.62 266 ASN A N 1
ATOM 2149 C CA . ASN A 1 266 ? 18.134 -3.570 4.572 1.00 90.62 266 ASN A CA 1
ATOM 2150 C C . ASN A 1 266 ? 18.495 -4.392 5.827 1.00 90.62 266 ASN A C 1
ATOM 2152 O O . ASN A 1 266 ? 19.215 -3.885 6.686 1.00 90.62 266 ASN A O 1
ATOM 2156 N N . GLU A 1 267 ? 17.947 -5.602 5.961 1.00 86.12 267 GLU A N 1
ATOM 2157 C CA . GLU A 1 267 ? 18.316 -6.600 6.981 1.00 86.12 267 GLU A CA 1
ATOM 2158 C C . GLU A 1 267 ? 19.458 -7.485 6.486 1.00 86.12 267 GLU A C 1
ATOM 2160 O O . GLU A 1 267 ? 20.365 -7.752 7.302 1.00 86.12 267 GLU A O 1
#

Sequence (267 aa):
MRKLFLSILVGVLVGCGVPQVDYDKVLAENAVLKIEIDDLKNGEQRLIAIIEQAYEEDSFTKSKDAFNSLQKRHPHSKAIPKYAKLMIELDRKEKTLQAKREAEEKEKKRLANLNKTGVWQVTSYVDDFGESTSDRLIRNLRLIRGRFSNSATQDSKLDVRFLIDGKTEIDIILYEYAGNNPVKAYSPDEYQVLLQDKDGNRHKLRALNRSDRLSFGPKHSRIVFEALLKGGKVKFRIVEVDTPTTQYAFEIKNADYFDNAVRLMNE

Foldseek 3Di:
DDDDDDDDDDDDPPPPDDPVVVVVVVVVVVVVVVVVVCCCCLNLVNLVVQLVVCLVVLVLVSNVVSLVSCCVVPVPDPCNVVSVVVNVVSVVVVVVVVVVVVVVVVVVVCVVCLQPQDQKDKAADADPVRHGDLQIWIKGPAWFWWFKFFPVDGRAIKTKMWTGRDQQKIKMWIDTNPDPQTDFDPAWWKKWKWKAAPVRDIDTAIFIHHTRITIGGRVRSNVVLVSLAVWAKMWMKMATDPDRRIIIITMDRTSPNNVSSVVVSVD

Radius of gyration: 40.48 Å; chains: 1; bounding box: 145×40×83 Å

Secondary structure (DSSP, 8-state):
----------------PPPHHHHHHHHHHHHHHHHHHHHHHH-HHHHHHHHHHHHHTT-HHHHHHHHHHHHHH-TT-TTHHHHHHHHHHHHHHHHHHHHHHHHHHHHHHHHHHTT--TTEEEEEEE-TTSPEEEEEEEEESSPEEEEEE-SS-SSEEEEEEEEE-SSS-EEEEEEETT-SSPP--SS-EEEEEEEE-TT--EEEEEEEESSSSEEEPHHHHHHHHHHHHT-S-EEEEEEESSSTT-EEEEEES--TTHHHHHHHH--

pLDDT: mean 91.33, std 13.12, range [35.12, 98.88]